Protein AF-A0A537JHS9-F1 (afdb_monomer)

Structure (mmCIF, N/CA/C/O backbone):
data_AF-A0A537JHS9-F1
#
_entry.id   AF-A0A537JHS9-F1
#
loop_
_atom_site.group_PDB
_atom_site.id
_atom_site.type_symbol
_atom_site.label_atom_id
_atom_site.label_alt_id
_atom_site.label_comp_id
_atom_site.label_asym_id
_atom_site.label_entity_id
_atom_site.label_seq_id
_atom_site.pdbx_PDB_ins_code
_atom_site.Cartn_x
_atom_site.Cartn_y
_atom_site.Cartn_z
_atom_site.occupancy
_atom_site.B_iso_or_equiv
_atom_site.auth_seq_id
_atom_site.auth_comp_id
_atom_site.auth_asym_id
_atom_site.auth_atom_id
_atom_site.pdbx_PDB_model_num
ATOM 1 N N . MET A 1 1 ? 21.241 -0.570 46.665 1.00 35.66 1 MET A N 1
ATOM 2 C CA . MET A 1 1 ? 20.103 0.138 46.032 1.00 35.66 1 MET A CA 1
ATOM 3 C C . MET A 1 1 ? 19.392 -0.790 45.052 1.00 35.66 1 MET A C 1
ATOM 5 O O . MET A 1 1 ? 19.261 -0.504 43.874 1.00 35.66 1 MET A O 1
ATOM 9 N N . SER A 1 2 ? 18.969 -1.931 45.594 1.00 33.75 2 SER A N 1
ATOM 10 C CA . SER A 1 2 ? 18.000 -2.871 45.036 1.00 33.75 2 SER A CA 1
ATOM 11 C C . SER A 1 2 ? 16.696 -2.638 45.811 1.00 33.75 2 SER A C 1
ATOM 13 O O . SER A 1 2 ? 16.778 -2.289 46.992 1.00 33.75 2 SER A O 1
ATOM 15 N N . ARG A 1 3 ? 15.550 -2.858 45.150 1.00 36.25 3 ARG A N 1
ATOM 16 C CA . ARG A 1 3 ? 14.152 -2.607 45.567 1.00 36.25 3 ARG A CA 1
ATOM 17 C C . ARG A 1 3 ? 13.665 -1.171 45.339 1.00 36.25 3 ARG A C 1
ATOM 19 O O . ARG A 1 3 ? 14.065 -0.284 46.076 1.00 36.25 3 ARG A O 1
ATOM 26 N N . ILE A 1 4 ? 12.814 -0.990 44.317 1.00 34.28 4 ILE A N 1
ATOM 27 C CA . ILE A 1 4 ? 11.551 -0.197 44.250 1.00 34.28 4 ILE A CA 1
ATOM 28 C C . ILE A 1 4 ? 10.979 -0.342 42.809 1.00 34.28 4 ILE A C 1
ATOM 30 O O . ILE A 1 4 ? 10.725 0.634 42.124 1.00 34.28 4 ILE A O 1
ATOM 34 N N . LEU A 1 5 ? 10.813 -1.565 42.285 1.00 33.31 5 LEU A N 1
ATOM 35 C CA . LEU A 1 5 ? 10.109 -1.796 41.001 1.00 33.31 5 LEU A CA 1
ATOM 36 C C . LEU A 1 5 ? 9.354 -3.139 40.975 1.00 33.31 5 LEU A C 1
ATOM 38 O O . LEU A 1 5 ? 9.293 -3.813 39.956 1.00 33.31 5 LEU A O 1
ATOM 42 N N . GLU A 1 6 ? 8.747 -3.530 42.094 1.00 33.03 6 GLU A N 1
ATOM 43 C CA . GLU A 1 6 ? 7.806 -4.656 42.130 1.00 33.03 6 GLU A CA 1
ATOM 44 C C . GLU A 1 6 ? 6.570 -4.219 42.919 1.00 33.03 6 GLU A C 1
ATOM 46 O O . GLU A 1 6 ? 6.628 -4.046 44.135 1.00 33.03 6 GLU A O 1
ATOM 51 N N . GLY A 1 7 ? 5.463 -3.961 42.217 1.00 28.42 7 GLY A N 1
ATOM 52 C CA . GLY A 1 7 ? 4.212 -3.553 42.851 1.00 28.42 7 GLY A CA 1
ATOM 53 C C . GLY A 1 7 ? 3.101 -3.184 41.870 1.00 28.42 7 GLY A C 1
ATOM 54 O O . GLY A 1 7 ? 2.974 -2.026 41.495 1.00 28.42 7 GLY A O 1
ATOM 55 N N . ALA A 1 8 ? 2.274 -4.181 41.544 1.00 34.94 8 ALA A N 1
ATOM 56 C CA . ALA A 1 8 ? 0.890 -4.074 41.068 1.00 34.94 8 ALA A CA 1
ATOM 57 C C . ALA A 1 8 ? 0.637 -3.505 39.655 1.00 34.94 8 ALA A C 1
ATOM 59 O O . ALA A 1 8 ? 0.028 -2.454 39.473 1.00 34.94 8 ALA A O 1
ATOM 60 N N . VAL A 1 9 ? 0.979 -4.309 38.649 1.00 31.52 9 VAL A N 1
ATOM 61 C CA . VAL A 1 9 ? 0.190 -4.411 37.411 1.00 31.52 9 VAL A CA 1
ATOM 62 C C . VAL A 1 9 ? -0.659 -5.682 37.556 1.00 31.52 9 VAL A C 1
ATOM 64 O O . VAL A 1 9 ? -0.076 -6.740 37.806 1.00 31.52 9 VAL A O 1
ATOM 67 N N . PRO A 1 10 ? -2.002 -5.632 37.462 1.00 33.66 10 PRO A N 1
ATOM 68 C CA . PRO A 1 10 ? -2.813 -6.841 37.385 1.00 33.66 10 PRO A CA 1
ATOM 69 C C . PRO A 1 10 ? -2.304 -7.724 36.241 1.00 33.66 10 PRO A C 1
ATOM 71 O O . PRO A 1 10 ? -2.226 -7.299 35.094 1.00 33.66 10 PRO A O 1
ATOM 74 N N . THR A 1 11 ? -1.953 -8.964 36.556 1.00 35.16 11 THR A N 1
ATOM 75 C CA . THR A 1 11 ? -1.317 -9.956 35.672 1.00 35.16 11 THR A CA 1
ATOM 76 C C . THR A 1 11 ? -2.185 -10.433 34.497 1.00 35.16 11 THR A C 1
ATOM 78 O O . THR A 1 11 ? -1.777 -11.328 33.765 1.00 35.16 11 THR A O 1
ATOM 81 N N . ALA A 1 12 ? -3.354 -9.830 34.267 1.00 33.94 12 ALA A N 1
ATOM 82 C CA . ALA A 1 12 ? -4.292 -10.222 33.214 1.00 33.94 12 ALA A CA 1
ATOM 83 C C . ALA A 1 12 ? -4.010 -9.587 31.834 1.00 33.94 12 ALA A C 1
ATOM 85 O O . ALA A 1 12 ? -4.671 -9.933 30.862 1.00 33.94 12 ALA A O 1
ATOM 86 N N . TRP A 1 13 ? -3.034 -8.678 31.723 1.00 31.09 13 TRP A N 1
ATOM 87 C CA . TRP A 1 13 ? -2.695 -7.974 30.473 1.00 31.09 13 TRP A CA 1
ATOM 88 C C . TRP A 1 13 ? -1.182 -7.878 30.228 1.00 31.09 13 TRP A C 1
ATOM 90 O O . TRP A 1 13 ? -0.702 -6.988 29.524 1.00 31.09 13 TRP A O 1
ATOM 100 N N . ALA A 1 14 ? -0.413 -8.825 30.775 1.00 28.34 14 ALA A N 1
ATOM 101 C CA . ALA A 1 14 ? 0.963 -9.042 30.349 1.00 28.34 14 ALA A CA 1
ATOM 102 C C . ALA A 1 14 ? 0.953 -9.533 28.891 1.00 28.34 14 ALA A C 1
ATOM 104 O O . ALA A 1 14 ? 0.803 -10.722 28.614 1.00 28.34 14 ALA A O 1
ATOM 105 N N . SER A 1 15 ? 1.066 -8.577 27.969 1.00 37.47 15 SER A N 1
ATOM 106 C CA . SER A 1 15 ? 1.268 -8.792 26.541 1.00 37.47 15 SER A CA 1
ATOM 107 C C . SER A 1 15 ? 2.476 -9.702 26.338 1.00 37.47 15 SER A C 1
ATOM 109 O O . SER A 1 15 ? 3.631 -9.281 26.385 1.00 37.47 15 SER A O 1
ATOM 111 N N . THR A 1 16 ? 2.203 -10.982 26.111 1.00 31.42 16 THR A N 1
ATOM 112 C CA . THR A 1 16 ? 3.132 -11.876 25.433 1.00 31.42 16 THR A CA 1
ATOM 113 C C . THR A 1 16 ? 3.033 -11.563 23.948 1.00 31.42 16 THR A C 1
ATOM 115 O O . THR A 1 16 ? 2.504 -12.342 23.163 1.00 31.42 16 THR A O 1
ATOM 118 N N . ALA A 1 17 ? 3.558 -10.404 23.545 1.00 35.12 17 ALA A N 1
ATOM 119 C CA . ALA A 1 17 ? 3.904 -10.162 22.154 1.00 35.12 17 ALA A CA 1
ATOM 120 C C . ALA A 1 17 ? 5.095 -11.068 21.800 1.00 35.12 17 ALA A C 1
ATOM 122 O O . ALA A 1 17 ? 6.247 -10.644 21.725 1.00 35.12 17 ALA A O 1
ATOM 123 N N . ARG A 1 18 ? 4.813 -12.364 21.636 1.00 30.78 18 ARG A N 1
ATOM 124 C CA . ARG A 1 18 ? 5.612 -13.234 20.782 1.00 30.78 18 ARG A CA 1
ATOM 125 C C . ARG A 1 18 ? 5.514 -12.639 19.381 1.00 30.78 18 ARG A C 1
ATOM 127 O O . ARG A 1 18 ? 4.411 -12.379 18.908 1.00 30.78 18 ARG A O 1
ATOM 134 N N . ALA A 1 19 ? 6.655 -12.437 18.726 1.00 30.89 19 ALA A N 1
ATOM 135 C CA . ALA A 1 19 ? 6.669 -12.293 17.276 1.00 30.89 19 ALA A CA 1
ATOM 136 C C . ALA A 1 19 ? 5.860 -13.464 16.680 1.00 30.89 19 ALA A C 1
ATOM 138 O O . ALA A 1 19 ? 6.070 -14.599 17.130 1.00 30.89 19 ALA A O 1
ATOM 139 N N . PRO A 1 20 ? 4.911 -13.221 15.758 1.00 32.03 20 PRO A N 1
ATOM 140 C CA . PRO A 1 20 ? 4.107 -14.297 15.201 1.00 32.03 20 PRO A CA 1
ATOM 141 C C . PRO A 1 20 ? 5.036 -15.306 14.522 1.00 32.03 20 PRO A C 1
ATOM 143 O O . PRO A 1 20 ? 5.780 -14.980 13.598 1.00 32.03 20 PRO A O 1
ATOM 146 N N . ALA A 1 21 ? 5.037 -16.530 15.043 1.00 32.25 21 ALA A N 1
ATOM 147 C CA . ALA A 1 21 ? 5.667 -17.672 14.406 1.00 32.25 21 ALA A CA 1
ATOM 148 C C . ALA A 1 21 ? 4.721 -18.191 13.313 1.00 32.25 21 ALA A C 1
ATOM 150 O O . ALA A 1 21 ? 3.546 -18.379 13.601 1.00 32.25 21 ALA A O 1
ATOM 151 N N . ALA A 1 22 ? 5.255 -18.426 12.109 1.00 39.44 22 ALA A N 1
ATOM 152 C CA . ALA A 1 22 ? 4.650 -19.169 10.995 1.00 39.44 22 ALA A CA 1
ATOM 153 C C . ALA A 1 22 ? 3.163 -18.860 10.693 1.00 39.44 22 ALA A C 1
ATOM 155 O O . ALA A 1 22 ? 2.261 -19.509 11.213 1.00 39.44 22 ALA A O 1
ATOM 156 N N . THR A 1 23 ? 2.969 -17.878 9.803 1.00 44.03 23 THR A N 1
ATOM 157 C CA . THR A 1 23 ? 1.830 -17.725 8.875 1.00 44.03 23 THR A CA 1
ATOM 158 C C . THR A 1 23 ? 0.443 -18.055 9.438 1.00 44.03 23 THR A C 1
ATOM 160 O O . THR A 1 23 ? -0.158 -19.082 9.123 1.00 44.03 23 THR A O 1
ATOM 163 N N . GLU A 1 24 ? -0.146 -17.106 10.173 1.00 54.72 24 GLU A N 1
ATOM 164 C CA . GLU A 1 24 ? -1.595 -16.925 10.041 1.00 54.72 24 GLU A CA 1
ATOM 165 C C . GLU A 1 24 ? -1.880 -16.688 8.554 1.00 54.72 24 GLU A C 1
ATOM 167 O O . GLU A 1 24 ? -1.256 -15.830 7.920 1.00 54.72 24 GLU A O 1
ATOM 172 N N . ALA A 1 25 ? -2.747 -17.517 7.970 1.00 61.94 25 ALA A N 1
ATOM 173 C CA . ALA A 1 25 ? -3.111 -17.390 6.571 1.00 61.94 25 ALA A CA 1
ATOM 174 C C . ALA A 1 25 ? -3.639 -15.972 6.332 1.00 61.94 25 ALA A C 1
ATOM 176 O O . ALA A 1 25 ? -4.532 -15.507 7.037 1.00 61.94 25 ALA A O 1
ATOM 177 N N . ILE A 1 26 ? -3.074 -15.280 5.345 1.00 72.25 26 ILE A N 1
ATOM 178 C CA . ILE A 1 26 ? -3.550 -13.958 4.949 1.00 72.25 26 ILE A CA 1
ATOM 179 C C . ILE A 1 26 ? -4.981 -14.129 4.431 1.00 72.25 26 ILE A C 1
ATOM 181 O O . ILE A 1 26 ? -5.202 -14.627 3.325 1.00 72.25 26 ILE A O 1
ATOM 185 N N . GLU A 1 27 ? -5.964 -13.721 5.228 1.00 72.81 27 GLU A N 1
ATOM 186 C CA . GLU A 1 27 ? -7.360 -13.767 4.815 1.00 72.81 27 GLU A CA 1
ATOM 187 C C . GLU A 1 27 ? -7.658 -12.602 3.868 1.00 72.81 27 GLU A C 1
ATOM 189 O O . GLU A 1 27 ? -7.772 -11.442 4.265 1.00 72.81 27 GLU A O 1
ATOM 194 N N . ILE A 1 28 ? -7.788 -12.916 2.577 1.00 76.44 28 ILE A N 1
ATOM 195 C CA . ILE A 1 28 ? -8.377 -11.991 1.610 1.00 76.44 28 ILE A CA 1
ATOM 196 C C . ILE A 1 28 ? -9.893 -12.083 1.764 1.00 76.44 28 ILE A C 1
ATOM 198 O O . ILE A 1 28 ? -10.458 -13.169 1.585 1.00 76.44 28 ILE A O 1
ATOM 202 N N . PRO A 1 29 ? -10.587 -10.973 2.049 1.00 70.25 29 PRO A N 1
ATOM 203 C CA . PRO A 1 29 ? -12.026 -11.046 2.206 1.00 70.25 29 PRO A CA 1
ATOM 204 C C . PRO A 1 29 ? -12.689 -11.477 0.886 1.00 70.25 29 PRO A C 1
ATOM 206 O O . PRO A 1 29 ? -12.364 -10.965 -0.188 1.00 70.25 29 PRO A O 1
ATOM 209 N N . ARG A 1 30 ? -13.602 -12.460 0.968 1.00 66.88 30 ARG A N 1
ATOM 210 C CA . ARG A 1 30 ? -14.083 -13.309 -0.155 1.00 66.88 30 ARG A CA 1
ATOM 211 C C . ARG A 1 30 ? -14.642 -12.562 -1.366 1.00 66.88 30 ARG A C 1
ATOM 213 O O . ARG A 1 30 ? -14.757 -13.125 -2.447 1.00 66.88 30 ARG A O 1
ATOM 220 N N . SER A 1 31 ? -15.038 -11.320 -1.171 1.00 65.88 31 SER A N 1
ATOM 221 C CA . SER A 1 31 ? -15.665 -10.446 -2.156 1.00 65.88 31 SER A CA 1
ATOM 222 C C . SER A 1 31 ? -14.659 -9.562 -2.901 1.00 65.88 31 SER A C 1
ATOM 224 O O . SER A 1 31 ? -15.062 -8.723 -3.706 1.00 65.88 31 SER A O 1
ATOM 226 N N . VAL A 1 32 ? -13.353 -9.675 -2.621 1.00 77.56 32 VAL A N 1
ATOM 227 C CA . VAL A 1 32 ? -12.313 -9.067 -3.464 1.00 77.56 32 VAL A CA 1
ATOM 228 C C . VAL A 1 32 ? -12.293 -9.817 -4.791 1.00 77.56 32 VAL A C 1
ATOM 230 O O . VAL A 1 32 ? -11.943 -10.992 -4.833 1.00 77.56 32 VAL A O 1
ATOM 233 N N . GLN A 1 33 ? -12.704 -9.132 -5.858 1.00 79.69 33 GLN A N 1
ATOM 234 C CA . GLN A 1 33 ? -12.632 -9.669 -7.212 1.00 79.69 33 GLN A CA 1
ATOM 235 C C . GLN A 1 33 ? -11.252 -9.398 -7.795 1.00 79.69 33 GLN A C 1
ATOM 237 O O . GLN A 1 33 ? -10.564 -10.360 -8.096 1.00 79.69 33 GLN A O 1
ATOM 242 N N . ASP A 1 34 ? -10.819 -8.133 -7.850 1.00 90.31 34 ASP A N 1
ATOM 243 C CA . ASP A 1 34 ? -9.485 -7.746 -8.323 1.00 90.31 34 ASP A CA 1
ATOM 244 C C . ASP A 1 34 ? -8.498 -7.544 -7.161 1.00 90.31 34 ASP A C 1
ATOM 246 O O . ASP A 1 34 ? -8.626 -6.579 -6.402 1.00 90.31 34 ASP A O 1
ATOM 250 N N . LEU A 1 35 ? -7.494 -8.414 -7.051 1.00 94.75 35 LEU A N 1
ATOM 251 C CA . LEU A 1 35 ? -6.387 -8.349 -6.100 1.00 94.75 35 LEU A CA 1
ATOM 252 C C . LEU A 1 35 ? -5.056 -8.094 -6.814 1.00 94.75 35 LEU A C 1
ATOM 254 O O . LEU A 1 35 ? -4.631 -8.847 -7.687 1.00 94.75 35 LEU A O 1
ATOM 258 N N . VAL A 1 36 ? -4.335 -7.083 -6.345 1.00 97.88 36 VAL A N 1
ATOM 259 C CA . VAL A 1 36 ? -2.935 -6.844 -6.698 1.00 97.88 36 VAL A CA 1
ATOM 260 C C . VAL A 1 36 ? -2.071 -6.935 -5.455 1.00 97.88 36 VAL A C 1
ATOM 262 O O . VAL A 1 36 ? -2.377 -6.328 -4.427 1.00 97.88 36 VAL A O 1
ATOM 265 N N . VAL A 1 37 ? -0.967 -7.666 -5.545 1.00 98.00 37 VAL A N 1
ATOM 266 C CA . VAL A 1 37 ? -0.002 -7.763 -4.446 1.00 98.00 37 VAL A CA 1
ATOM 267 C C . VAL A 1 37 ? 1.195 -6.867 -4.732 1.00 98.00 37 VAL A C 1
ATOM 269 O O . VAL A 1 37 ? 1.760 -6.902 -5.819 1.00 98.00 37 VAL A O 1
ATOM 272 N N . VAL A 1 38 ? 1.592 -6.067 -3.750 1.00 98.38 38 VAL A N 1
ATOM 273 C CA . VAL A 1 38 ? 2.820 -5.274 -3.765 1.00 98.38 38 VAL A CA 1
ATOM 274 C C . VAL A 1 38 ? 3.844 -5.987 -2.885 1.00 98.38 38 VAL A C 1
ATOM 276 O O . VAL A 1 38 ? 3.658 -6.056 -1.672 1.00 98.38 38 VAL A O 1
ATOM 279 N N . LEU A 1 39 ? 4.907 -6.525 -3.483 1.00 98.00 39 LEU A N 1
ATOM 280 C CA . LEU A 1 39 ? 6.039 -7.076 -2.739 1.00 98.00 39 LEU A CA 1
ATOM 281 C C . LEU A 1 39 ? 6.980 -5.937 -2.342 1.00 98.00 39 LEU A C 1
ATOM 283 O O . LEU A 1 39 ? 7.493 -5.228 -3.211 1.00 98.00 39 LEU A O 1
ATOM 287 N N . ASP A 1 40 ? 7.175 -5.757 -1.038 1.00 96.81 40 ASP A N 1
ATOM 288 C CA . ASP A 1 40 ? 7.978 -4.681 -0.464 1.00 96.81 40 ASP A CA 1
ATOM 289 C C . ASP A 1 40 ? 9.432 -5.116 -0.248 1.00 96.81 40 ASP A C 1
ATOM 291 O O . ASP A 1 40 ? 9.728 -5.926 0.628 1.00 96.81 40 ASP A O 1
ATOM 295 N N . PHE A 1 41 ? 10.340 -4.530 -1.025 1.00 94.94 41 PHE A N 1
ATOM 296 C CA . PHE A 1 41 ? 11.796 -4.701 -0.947 1.00 94.94 41 PHE A CA 1
ATOM 297 C C . PHE A 1 41 ? 12.470 -3.640 -0.051 1.00 94.94 41 PHE A C 1
ATOM 299 O O . PHE A 1 41 ? 13.674 -3.392 -0.156 1.00 94.94 41 PHE A O 1
ATOM 306 N N . GLY A 1 42 ? 11.702 -2.984 0.825 1.00 87.12 42 GLY A N 1
ATOM 307 C CA . GLY A 1 42 ? 12.178 -1.933 1.728 1.00 87.12 42 GLY A CA 1
ATOM 308 C C . GLY A 1 42 ? 12.143 -0.538 1.103 1.00 87.12 42 GLY A C 1
ATOM 309 O O . GLY A 1 42 ? 12.934 0.333 1.476 1.00 87.12 42 GLY A O 1
ATOM 310 N N . ALA A 1 43 ? 11.262 -0.311 0.125 1.00 77.56 43 ALA A N 1
ATOM 311 C CA . ALA A 1 43 ? 11.103 1.003 -0.487 1.00 77.56 43 ALA A CA 1
ATOM 312 C C . ALA A 1 43 ? 10.428 1.985 0.475 1.00 77.56 43 ALA A C 1
ATOM 314 O O . ALA A 1 43 ? 9.453 1.665 1.150 1.00 77.56 43 ALA A O 1
ATOM 315 N N . GLN A 1 44 ? 10.841 3.253 0.414 1.00 77.75 44 GLN A N 1
ATOM 316 C CA . GLN A 1 44 ? 10.135 4.343 1.100 1.00 77.75 44 GLN A CA 1
ATOM 317 C C . GLN A 1 44 ? 8.683 4.518 0.612 1.00 77.75 44 GLN A C 1
ATOM 319 O O . GLN A 1 44 ? 7.874 5.138 1.300 1.00 77.75 44 GLN A O 1
ATOM 324 N N . TYR A 1 45 ? 8.348 4.002 -0.578 1.00 84.50 45 TYR A N 1
ATOM 325 C CA . TYR A 1 45 ? 7.098 4.292 -1.287 1.00 84.50 45 TYR A CA 1
ATOM 326 C C . TYR A 1 45 ? 6.175 3.080 -1.495 1.00 84.50 45 TYR A C 1
ATOM 328 O O . TYR A 1 45 ? 5.150 3.220 -2.160 1.00 84.50 45 TYR A O 1
ATOM 336 N N . SER A 1 46 ? 6.452 1.914 -0.900 1.00 89.19 46 SER A N 1
ATOM 337 C CA . SER A 1 46 ? 5.621 0.705 -1.074 1.00 89.19 46 SER A CA 1
ATOM 338 C C . SER A 1 46 ? 4.155 0.924 -0.667 1.00 89.19 46 SER A C 1
ATOM 340 O O . SER A 1 46 ? 3.231 0.521 -1.377 1.00 89.19 46 SER A O 1
ATOM 342 N N . GLN A 1 47 ? 3.919 1.686 0.407 1.00 93.25 47 GLN A N 1
ATOM 343 C CA . GLN A 1 47 ? 2.570 2.102 0.817 1.00 93.25 47 GLN A CA 1
ATOM 344 C C . GLN A 1 47 ? 1.887 3.026 -0.198 1.00 93.25 47 GLN A C 1
ATOM 346 O O . GLN A 1 47 ? 0.670 2.964 -0.383 1.00 93.25 47 GLN A O 1
ATOM 351 N N . LEU A 1 48 ? 2.659 3.871 -0.883 1.00 95.75 48 LEU A N 1
ATOM 352 C CA . LEU A 1 48 ? 2.128 4.776 -1.893 1.00 95.75 48 LEU A CA 1
ATOM 353 C C . LEU A 1 48 ? 1.708 4.012 -3.152 1.00 95.75 48 LEU A C 1
ATOM 355 O O . LEU A 1 48 ? 0.644 4.308 -3.688 1.00 95.75 48 LEU A O 1
ATOM 359 N N . ILE A 1 49 ? 2.468 2.991 -3.566 1.00 97.19 49 ILE A N 1
ATOM 360 C CA . ILE A 1 49 ? 2.071 2.075 -4.650 1.00 97.19 49 ILE A CA 1
ATOM 361 C C . ILE A 1 49 ? 0.711 1.456 -4.321 1.00 97.19 49 ILE A C 1
ATOM 363 O O . ILE A 1 49 ? -0.239 1.600 -5.092 1.00 97.19 49 ILE A O 1
ATOM 367 N N . ALA A 1 50 ? 0.585 0.829 -3.146 1.00 95.81 50 ALA A N 1
ATOM 368 C CA . ALA A 1 50 ? -0.663 0.195 -2.732 1.00 95.81 50 ALA A CA 1
ATOM 369 C C . ALA A 1 50 ? -1.830 1.192 -2.707 1.00 95.81 50 ALA A C 1
ATOM 371 O O . ALA A 1 50 ? -2.921 0.865 -3.180 1.00 95.81 50 ALA A O 1
ATOM 372 N N . ARG A 1 51 ? -1.595 2.420 -2.230 1.00 95.50 51 ARG A N 1
ATOM 373 C CA . ARG A 1 51 ? -2.584 3.502 -2.243 1.00 95.50 51 ARG A CA 1
ATOM 374 C C . ARG A 1 51 ? -3.010 3.888 -3.662 1.00 95.50 51 ARG A C 1
ATOM 376 O O . ARG A 1 51 ? -4.209 4.003 -3.894 1.00 95.50 51 ARG A O 1
ATOM 383 N N . ARG A 1 52 ? -2.081 4.052 -4.612 1.00 96.94 52 ARG A N 1
ATOM 384 C CA . ARG A 1 52 ? -2.425 4.364 -6.014 1.00 96.94 52 ARG A CA 1
ATOM 385 C C . ARG A 1 52 ? -3.272 3.268 -6.650 1.00 96.94 52 ARG A C 1
ATOM 387 O O . ARG A 1 52 ? -4.229 3.577 -7.350 1.00 96.94 52 ARG A O 1
ATOM 394 N N . VAL A 1 53 ? -2.986 2.003 -6.347 1.00 96.8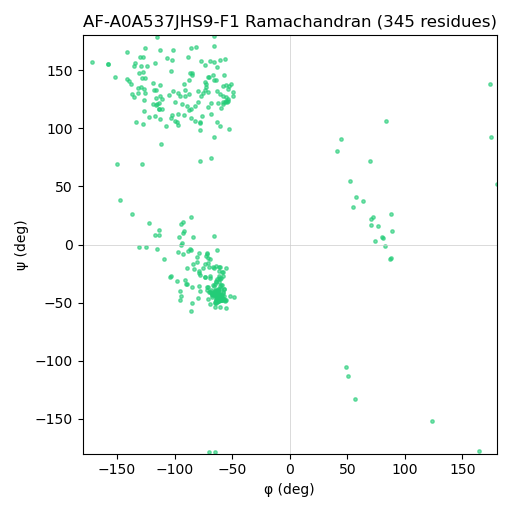1 53 VAL A N 1
ATOM 395 C CA . VAL A 1 53 ? -3.820 0.877 -6.797 1.00 96.81 53 VAL A CA 1
ATOM 396 C C . VAL A 1 53 ? -5.248 0.980 -6.230 1.00 96.81 53 VAL A C 1
ATOM 398 O O . VAL A 1 53 ? -6.209 0.832 -6.984 1.00 96.81 53 VAL A O 1
ATOM 401 N N . ARG A 1 54 ? -5.413 1.330 -4.940 1.00 93.69 54 ARG A N 1
ATOM 402 C CA . ARG A 1 54 ? -6.745 1.558 -4.333 1.00 93.69 54 ARG A CA 1
ATOM 403 C C . ARG A 1 54 ? -7.484 2.751 -4.939 1.00 93.69 54 ARG A C 1
ATOM 405 O O . ARG A 1 54 ? -8.694 2.675 -5.133 1.00 93.69 54 ARG A O 1
ATOM 412 N N . GLU A 1 55 ? -6.782 3.847 -5.225 1.00 94.12 55 GLU A N 1
ATOM 413 C CA . GLU A 1 55 ? -7.349 5.036 -5.883 1.00 94.12 55 GLU A CA 1
ATOM 414 C C . GLU A 1 55 ? -7.842 4.711 -7.302 1.00 94.12 55 GLU A C 1
ATOM 416 O O . GLU A 1 55 ? -8.849 5.255 -7.752 1.00 94.12 55 GLU A O 1
ATOM 421 N N . LEU A 1 56 ? -7.200 3.740 -7.956 1.00 95.31 56 LEU A N 1
ATOM 422 C CA . LEU A 1 56 ? -7.627 3.129 -9.214 1.00 95.31 56 LEU A CA 1
ATOM 423 C C . LEU A 1 56 ? -8.626 1.976 -9.002 1.00 95.31 56 LEU A C 1
ATOM 425 O O . LEU A 1 56 ? -8.758 1.103 -9.852 1.00 95.31 56 LEU A O 1
ATOM 429 N N . ARG A 1 57 ? -9.359 1.945 -7.882 1.00 93.56 57 ARG A N 1
ATOM 430 C CA . ARG A 1 57 ? -10.467 1.000 -7.648 1.00 93.56 57 ARG A CA 1
ATOM 431 C C . ARG A 1 57 ? -10.090 -0.480 -7.815 1.00 93.56 57 ARG A C 1
ATOM 433 O O . ARG A 1 57 ? -10.931 -1.301 -8.176 1.00 93.56 57 ARG A O 1
ATOM 440 N N . VAL A 1 58 ? -8.852 -0.843 -7.495 1.00 94.25 58 VAL A N 1
ATOM 441 C CA . VAL A 1 58 ? -8.392 -2.237 -7.411 1.00 94.25 58 VAL A CA 1
ATOM 442 C C . VAL A 1 58 ? -7.939 -2.512 -5.981 1.00 94.25 58 VAL A C 1
ATOM 444 O O . VAL A 1 58 ? -7.327 -1.650 -5.348 1.00 94.25 58 VAL A O 1
ATOM 447 N N . TYR A 1 59 ? -8.256 -3.686 -5.429 1.00 93.44 59 TYR A N 1
ATOM 448 C CA . TYR A 1 59 ? -7.793 -4.029 -4.088 1.00 93.44 59 TYR A CA 1
ATOM 449 C C . TYR A 1 59 ? -6.294 -4.328 -4.123 1.00 93.44 59 TYR A C 1
ATOM 451 O O . TYR A 1 59 ? -5.795 -5.001 -5.021 1.00 93.44 59 TYR A O 1
ATOM 459 N N . SER A 1 60 ? -5.572 -3.833 -3.126 1.00 94.69 60 SER A N 1
ATOM 460 C CA . SER A 1 60 ? -4.128 -4.013 -3.003 1.00 94.69 60 SER A CA 1
ATOM 461 C C . SER A 1 60 ? -3.739 -4.544 -1.634 1.00 94.69 60 SER A C 1
ATOM 463 O O . SER A 1 60 ? -4.324 -4.151 -0.621 1.00 94.69 60 SER A O 1
ATOM 465 N N . LEU A 1 61 ? -2.733 -5.409 -1.603 1.00 95.06 61 LEU A N 1
ATOM 466 C CA . LEU A 1 61 ? -2.135 -5.948 -0.388 1.00 95.06 61 LEU A CA 1
ATOM 467 C C . LEU A 1 61 ? -0.619 -5.772 -0.457 1.00 95.06 61 LEU A C 1
ATOM 469 O O . LEU A 1 61 ? -0.030 -6.041 -1.498 1.00 95.06 61 LEU A O 1
ATOM 473 N N . ILE A 1 62 ? 0.006 -5.333 0.633 1.00 96.44 62 ILE A N 1
ATOM 474 C CA . ILE A 1 62 ? 1.468 -5.270 0.736 1.00 96.44 62 ILE A CA 1
ATOM 475 C C . ILE A 1 62 ? 1.944 -6.517 1.461 1.00 96.44 62 ILE A C 1
ATOM 477 O O . ILE A 1 62 ? 1.420 -6.820 2.532 1.00 96.44 62 ILE A O 1
ATOM 481 N N . LEU A 1 63 ? 2.937 -7.198 0.897 1.00 96.44 63 LEU A N 1
ATOM 482 C CA . LEU A 1 63 ? 3.590 -8.350 1.505 1.00 96.44 63 LEU A CA 1
ATOM 483 C C . LEU A 1 63 ? 5.115 -8.189 1.496 1.00 96.44 63 LEU A C 1
ATOM 485 O O . LEU A 1 63 ? 5.644 -7.494 0.625 1.00 96.44 63 LEU A O 1
ATOM 489 N N . PRO A 1 64 ? 5.836 -8.823 2.436 1.00 96.12 64 PRO A N 1
ATOM 490 C CA . PRO A 1 64 ? 7.296 -8.874 2.408 1.00 96.12 64 PRO A CA 1
ATOM 491 C C . PRO A 1 64 ? 7.830 -9.489 1.108 1.00 96.12 64 PRO A C 1
ATOM 493 O O . PRO A 1 64 ? 7.218 -10.406 0.553 1.00 96.12 64 PRO A O 1
ATOM 496 N N . PHE A 1 65 ? 8.983 -9.017 0.629 1.00 95.56 65 PHE A N 1
ATOM 497 C CA . PHE A 1 65 ? 9.612 -9.524 -0.598 1.00 95.56 65 PHE A CA 1
ATOM 498 C C . PHE A 1 65 ? 9.918 -11.031 -0.585 1.00 95.56 65 PHE A C 1
ATOM 500 O O . PHE A 1 65 ? 9.968 -11.649 -1.646 1.00 95.56 65 PHE A O 1
ATOM 507 N N . ASP A 1 66 ? 10.133 -11.609 0.597 1.00 95.19 66 ASP A N 1
ATOM 508 C CA . ASP A 1 66 ? 10.476 -13.014 0.833 1.00 95.19 66 ASP A CA 1
ATOM 509 C C . ASP A 1 66 ? 9.246 -13.903 1.074 1.00 95.19 66 ASP A C 1
ATOM 511 O O . ASP A 1 66 ? 9.385 -15.066 1.456 1.00 95.19 66 ASP A O 1
ATOM 515 N N . THR A 1 67 ? 8.039 -13.382 0.820 1.00 96.12 67 THR A N 1
ATOM 516 C CA . THR A 1 67 ? 6.805 -14.176 0.857 1.00 96.12 67 THR A CA 1
ATOM 517 C C . THR A 1 67 ? 6.951 -15.411 -0.042 1.00 96.12 67 THR A C 1
ATOM 519 O O . THR A 1 67 ? 7.236 -15.253 -1.236 1.00 96.12 67 THR A O 1
ATOM 522 N N . PRO A 1 68 ? 6.729 -16.635 0.479 1.00 96.69 68 PRO A N 1
ATOM 523 C CA . PRO A 1 68 ? 6.836 -17.852 -0.314 1.00 96.69 68 PRO A CA 1
ATOM 524 C C . PRO A 1 68 ? 5.937 -17.807 -1.551 1.00 96.69 68 PRO A C 1
ATOM 526 O O . PRO A 1 68 ? 4.768 -17.422 -1.472 1.00 96.69 68 PRO A O 1
ATOM 529 N N . LEU A 1 69 ? 6.453 -18.261 -2.697 1.00 96.12 69 LEU A N 1
ATOM 530 C CA . LEU A 1 69 ? 5.706 -18.233 -3.958 1.00 96.12 69 LEU A CA 1
ATOM 531 C C . LEU A 1 69 ? 4.371 -18.985 -3.860 1.00 96.12 69 LEU A C 1
ATOM 533 O O . LEU A 1 69 ? 3.370 -18.535 -4.409 1.00 96.12 69 LEU A O 1
ATOM 537 N N . ALA A 1 70 ? 4.341 -20.108 -3.139 1.00 96.06 70 ALA A N 1
ATOM 538 C CA . ALA A 1 70 ? 3.120 -20.882 -2.929 1.00 96.06 70 ALA A CA 1
ATOM 539 C C . ALA A 1 70 ? 2.030 -20.064 -2.216 1.00 96.06 70 ALA A C 1
ATOM 541 O O . ALA A 1 70 ? 0.886 -20.052 -2.670 1.00 96.06 70 ALA A O 1
ATOM 542 N N . ASP A 1 71 ? 2.397 -19.333 -1.160 1.00 95.00 71 ASP A N 1
ATOM 543 C CA . ASP A 1 71 ? 1.472 -18.490 -0.399 1.00 95.00 71 ASP A CA 1
ATOM 544 C C . ASP A 1 71 ? 0.992 -17.315 -1.254 1.00 95.00 71 ASP A C 1
ATOM 546 O O . ASP A 1 71 ? -0.201 -17.026 -1.311 1.00 95.00 71 ASP A O 1
ATOM 550 N N . LEU A 1 72 ? 1.906 -16.688 -1.999 1.00 95.31 72 LEU A N 1
ATOM 551 C CA . LEU A 1 72 ? 1.594 -15.593 -2.914 1.00 95.31 72 LEU A CA 1
ATOM 552 C C . LEU A 1 72 ? 0.594 -16.013 -4.003 1.00 95.31 72 LEU A C 1
ATOM 554 O O . LEU A 1 72 ? -0.370 -15.297 -4.272 1.00 95.31 72 LEU A O 1
ATOM 558 N N . LEU A 1 73 ? 0.795 -17.183 -4.618 1.00 95.19 73 LEU A N 1
ATOM 559 C CA . LEU A 1 73 ? -0.097 -17.706 -5.655 1.00 95.19 73 LEU A CA 1
ATOM 560 C C . LEU A 1 73 ? -1.426 -18.220 -5.089 1.00 95.19 73 LEU A C 1
ATOM 562 O O . LEU A 1 73 ? -2.444 -18.139 -5.780 1.00 95.19 73 LEU A O 1
ATOM 566 N N . ALA A 1 74 ? -1.458 -18.686 -3.836 1.00 94.69 74 ALA A N 1
ATOM 567 C CA . ALA A 1 74 ? -2.694 -19.087 -3.163 1.00 94.69 74 ALA A CA 1
ATOM 568 C C . ALA A 1 74 ? -3.691 -17.922 -3.021 1.00 94.69 74 ALA A C 1
ATOM 570 O O . ALA A 1 74 ? -4.904 -18.144 -3.043 1.00 94.69 74 ALA A O 1
ATOM 571 N N . LEU A 1 75 ? -3.200 -16.678 -2.969 1.00 93.94 75 LEU A N 1
ATOM 572 C CA . LEU A 1 75 ? -4.035 -15.471 -2.971 1.00 93.94 75 LEU A CA 1
ATOM 573 C C . LEU A 1 75 ? -4.710 -15.205 -4.327 1.00 93.94 75 LEU A C 1
ATOM 575 O O . LEU A 1 75 ? -5.664 -14.434 -4.387 1.00 93.94 75 LEU A O 1
ATOM 579 N N . ARG A 1 76 ? -4.246 -15.856 -5.404 1.00 94.94 76 ARG A N 1
ATOM 580 C CA . ARG A 1 76 ? -4.704 -15.675 -6.795 1.00 94.94 76 ARG A CA 1
ATOM 581 C C . ARG A 1 76 ? -4.682 -14.205 -7.258 1.00 94.94 76 ARG A C 1
ATOM 583 O O . ARG A 1 76 ? -5.715 -13.703 -7.700 1.00 94.94 76 ARG A O 1
ATOM 590 N N . PRO A 1 77 ? -3.537 -13.505 -7.164 1.00 96.69 77 PRO A N 1
ATOM 591 C CA . PRO A 1 77 ? -3.441 -12.119 -7.609 1.00 96.69 77 PRO A CA 1
ATOM 592 C C . PRO A 1 77 ? -3.619 -11.992 -9.129 1.00 96.69 77 PRO A C 1
ATOM 594 O O . PRO A 1 77 ? -3.085 -12.789 -9.901 1.00 96.69 77 PRO A O 1
ATOM 597 N N . GLN A 1 78 ? -4.307 -10.938 -9.562 1.00 97.50 78 GLN A N 1
ATOM 598 C CA . GLN A 1 78 ? -4.405 -10.519 -10.963 1.00 97.50 78 GLN A CA 1
ATOM 599 C C . GLN A 1 78 ? -3.112 -9.870 -11.454 1.00 97.50 78 GLN A C 1
ATOM 601 O O . GLN A 1 78 ? -2.810 -9.910 -12.645 1.00 97.50 78 GLN A O 1
ATOM 606 N N . GLY A 1 79 ? -2.356 -9.265 -10.539 1.00 98.25 79 GLY A N 1
ATOM 607 C CA . GLY A 1 79 ? -1.087 -8.624 -10.836 1.00 98.25 79 GLY A CA 1
ATOM 608 C C . GLY A 1 79 ? -0.206 -8.506 -9.602 1.00 98.25 79 GLY A C 1
ATOM 609 O O . GLY A 1 79 ? -0.687 -8.485 -8.466 1.00 98.25 79 GLY A O 1
ATOM 610 N N . ILE A 1 80 ? 1.099 -8.430 -9.833 1.00 98.69 80 ILE A N 1
ATOM 611 C CA . ILE A 1 80 ? 2.112 -8.304 -8.787 1.00 98.69 80 ILE A CA 1
ATOM 612 C C . ILE A 1 80 ? 2.982 -7.090 -9.100 1.00 98.69 80 ILE A C 1
ATOM 614 O O . ILE A 1 80 ? 3.400 -6.893 -10.238 1.00 98.69 80 ILE A O 1
ATOM 618 N N . ILE A 1 81 ? 3.249 -6.255 -8.101 1.00 98.75 81 ILE A N 1
ATOM 619 C CA . ILE A 1 81 ? 4.142 -5.103 -8.223 1.00 98.75 81 ILE A CA 1
ATOM 620 C C . ILE A 1 81 ? 5.332 -5.319 -7.293 1.00 98.75 81 ILE A C 1
ATOM 622 O O . ILE A 1 81 ? 5.162 -5.434 -6.083 1.00 98.75 81 ILE A O 1
ATOM 626 N N . LEU A 1 82 ? 6.539 -5.365 -7.849 1.00 98.44 82 LEU A N 1
ATOM 627 C CA . LEU A 1 82 ? 7.785 -5.399 -7.090 1.00 98.44 82 LEU A CA 1
ATOM 628 C C . LEU A 1 82 ? 8.204 -3.959 -6.811 1.00 98.44 82 LEU A C 1
ATOM 630 O O . LEU A 1 82 ? 8.463 -3.199 -7.750 1.00 98.44 82 LEU A O 1
ATOM 634 N N . SER A 1 83 ? 8.238 -3.566 -5.540 1.00 97.50 83 SER A N 1
ATOM 635 C CA . SER A 1 83 ? 8.594 -2.201 -5.163 1.00 97.50 83 SER A CA 1
ATOM 636 C C . SER A 1 83 ? 10.053 -1.867 -5.490 1.00 97.50 83 SER A C 1
ATOM 638 O O . SER A 1 83 ? 10.882 -2.732 -5.785 1.00 97.50 83 SER A O 1
ATOM 640 N N . GLY A 1 84 ? 10.393 -0.585 -5.348 1.00 93.81 84 GLY A N 1
ATOM 641 C CA . GLY A 1 84 ? 11.788 -0.177 -5.222 1.00 93.81 84 GLY A CA 1
ATOM 642 C C . GLY A 1 84 ? 12.430 -0.702 -3.932 1.00 93.81 84 GLY A C 1
ATOM 643 O O . GLY A 1 84 ? 11.788 -1.353 -3.110 1.00 93.81 84 GLY A O 1
ATOM 644 N N . GLY A 1 85 ? 13.693 -0.354 -3.732 1.00 89.75 85 GLY A N 1
ATOM 645 C CA . GLY A 1 85 ? 14.468 -0.718 -2.555 1.00 89.75 85 GLY A CA 1
ATOM 646 C C . GLY A 1 85 ? 15.809 0.020 -2.572 1.00 89.75 85 GLY A C 1
ATOM 647 O O . GLY A 1 85 ? 16.235 0.471 -3.638 1.00 89.75 85 GLY A O 1
ATOM 648 N N . PRO A 1 86 ? 16.458 0.209 -1.413 1.00 87.00 86 PRO A N 1
ATOM 649 C CA . PRO A 1 86 ? 17.714 0.953 -1.324 1.00 87.00 86 PRO A CA 1
ATOM 650 C C . PRO A 1 86 ? 18.952 0.128 -1.716 1.00 87.00 86 PRO A C 1
ATOM 652 O O . PRO A 1 86 ? 20.017 0.711 -1.907 1.00 87.00 86 PRO A O 1
ATOM 655 N N . ALA A 1 87 ? 18.833 -1.201 -1.787 1.00 87.88 87 ALA A N 1
ATOM 656 C CA . ALA A 1 87 ? 19.938 -2.116 -2.068 1.00 87.88 87 ALA A CA 1
ATOM 657 C C . ALA A 1 87 ? 20.316 -2.149 -3.559 1.00 87.88 87 ALA A C 1
ATOM 659 O O . ALA A 1 87 ? 19.487 -1.863 -4.422 1.00 87.88 87 ALA A O 1
ATOM 660 N N . SER A 1 88 ? 21.542 -2.572 -3.871 1.00 89.81 88 SER A N 1
ATOM 661 C CA . SER A 1 88 ? 21.891 -3.094 -5.196 1.00 89.81 88 SER A CA 1
ATOM 662 C C . SER A 1 88 ? 21.551 -4.584 -5.275 1.00 89.81 88 SER A C 1
ATOM 664 O O . SER A 1 88 ? 21.658 -5.314 -4.291 1.00 89.81 88 SER A O 1
ATOM 666 N N . VAL A 1 89 ? 21.166 -5.080 -6.455 1.00 91.81 89 VAL A N 1
ATOM 667 C CA . VAL A 1 89 ? 20.852 -6.513 -6.655 1.00 91.81 89 VAL A CA 1
ATOM 668 C C . VAL A 1 89 ? 22.061 -7.436 -6.448 1.00 91.81 89 VAL A C 1
ATOM 670 O O . VAL A 1 89 ? 21.888 -8.639 -6.233 1.00 91.81 89 VAL A O 1
ATOM 673 N N . TYR A 1 90 ? 23.274 -6.877 -6.501 1.00 89.69 90 TYR A N 1
ATOM 674 C CA . TYR A 1 90 ? 24.535 -7.589 -6.287 1.00 89.69 90 TYR A CA 1
ATOM 675 C C . TYR A 1 90 ? 25.031 -7.540 -4.838 1.00 89.69 90 TYR A C 1
ATOM 677 O O . TYR A 1 90 ? 26.004 -8.226 -4.518 1.00 89.69 90 TYR A O 1
ATOM 685 N N . ASP A 1 91 ? 24.395 -6.750 -3.966 1.00 90.88 91 ASP A N 1
ATOM 686 C CA . ASP A 1 91 ? 24.828 -6.644 -2.575 1.00 90.88 91 ASP A CA 1
ATOM 687 C C . ASP A 1 91 ? 24.663 -7.994 -1.848 1.00 90.88 91 ASP A C 1
ATOM 689 O O . ASP A 1 91 ? 23.666 -8.703 -2.044 1.00 90.88 91 ASP A O 1
ATOM 693 N N . PRO A 1 92 ? 25.607 -8.379 -0.970 1.00 90.56 92 PRO A N 1
ATOM 694 C CA . PRO A 1 92 ? 25.434 -9.547 -0.116 1.00 90.56 92 PRO A CA 1
ATOM 695 C C . PRO A 1 92 ? 24.174 -9.408 0.747 1.00 90.56 92 PRO A C 1
ATOM 697 O O . PRO A 1 92 ? 24.040 -8.457 1.514 1.00 90.56 92 PRO A O 1
ATOM 700 N N . GLY A 1 93 ? 23.251 -10.366 0.632 1.00 90.69 93 GLY A N 1
ATOM 701 C CA . GLY A 1 93 ? 21.979 -10.329 1.361 1.00 90.69 93 GLY A CA 1
ATOM 702 C C . GLY A 1 93 ? 20.945 -9.356 0.786 1.00 90.69 93 GLY A C 1
ATOM 703 O O . GLY A 1 93 ? 19.984 -9.033 1.480 1.00 90.69 93 GLY A O 1
ATOM 704 N N . ALA A 1 94 ? 21.125 -8.890 -0.457 1.00 93.25 94 ALA A N 1
ATOM 705 C CA . ALA A 1 94 ? 20.127 -8.076 -1.139 1.00 93.25 94 ALA A CA 1
ATOM 706 C C . ALA A 1 94 ? 18.738 -8.763 -1.123 1.00 93.25 94 ALA A C 1
ATOM 708 O O . ALA A 1 94 ? 18.667 -9.970 -1.382 1.00 93.25 94 ALA A O 1
ATOM 709 N N . PRO A 1 95 ? 17.648 -8.024 -0.839 1.00 94.50 95 PRO A N 1
ATOM 710 C CA . PRO A 1 95 ? 16.283 -8.550 -0.829 1.00 94.50 95 PRO A CA 1
ATOM 711 C C . PRO A 1 95 ? 15.883 -9.252 -2.136 1.00 94.50 95 PRO A C 1
ATOM 713 O O . PRO A 1 95 ? 15.904 -8.649 -3.202 1.00 94.50 95 PRO A O 1
ATOM 716 N N . ARG A 1 96 ? 15.478 -10.523 -2.084 1.00 95.19 96 ARG A N 1
ATOM 717 C CA . ARG A 1 96 ? 15.128 -11.317 -3.277 1.00 95.19 96 ARG A CA 1
ATOM 718 C C . ARG A 1 96 ? 13.802 -12.038 -3.087 1.00 95.19 96 ARG A C 1
ATOM 720 O O . ARG A 1 96 ? 13.593 -12.655 -2.049 1.00 95.19 96 ARG A O 1
ATOM 727 N N . CYS A 1 97 ? 12.943 -11.986 -4.101 1.00 96.19 97 CYS A N 1
ATOM 728 C CA . CYS A 1 97 ? 11.771 -12.853 -4.184 1.00 96.19 97 CYS A CA 1
ATOM 729 C C . CYS A 1 97 ? 12.138 -14.192 -4.838 1.00 96.19 97 CYS A C 1
ATOM 731 O O . CYS A 1 97 ? 13.214 -14.342 -5.418 1.00 96.19 97 CYS A O 1
ATOM 733 N N . ASP A 1 98 ? 11.226 -15.160 -4.780 1.00 96.06 98 ASP A N 1
ATOM 734 C CA . ASP A 1 98 ? 11.367 -16.424 -5.503 1.00 96.06 98 ASP A CA 1
ATOM 735 C C . ASP A 1 98 ? 11.408 -16.176 -7.032 1.00 96.06 98 ASP A C 1
ATOM 737 O O . ASP A 1 98 ? 10.445 -15.626 -7.579 1.00 96.06 98 ASP A O 1
ATOM 741 N N . PRO A 1 99 ? 12.473 -16.576 -7.759 1.00 94.25 99 PRO A N 1
ATOM 742 C CA . PRO A 1 99 ? 12.574 -16.369 -9.208 1.00 94.25 99 PRO A CA 1
ATOM 743 C C . PRO A 1 99 ? 11.481 -17.078 -10.020 1.00 94.25 99 PRO A C 1
ATOM 745 O O . PRO A 1 99 ? 11.163 -16.651 -11.134 1.00 94.25 99 PRO A O 1
ATOM 748 N N . GLY A 1 100 ? 10.872 -18.136 -9.468 1.00 96.50 100 GLY A N 1
ATOM 749 C CA . GLY A 1 100 ? 9.745 -18.841 -10.076 1.00 96.50 100 GLY A CA 1
ATOM 750 C C . GLY A 1 100 ? 8.551 -17.924 -10.350 1.00 96.50 100 GLY A C 1
ATOM 751 O O . GLY A 1 100 ? 7.789 -18.177 -11.289 1.00 96.50 100 GLY A O 1
ATOM 752 N N . LEU A 1 101 ? 8.453 -16.804 -9.623 1.00 97.31 101 LEU A N 1
ATOM 753 C CA . LEU A 1 101 ? 7.479 -15.736 -9.835 1.00 97.31 101 LEU A CA 1
ATOM 754 C C . LEU A 1 101 ? 7.391 -15.294 -11.301 1.00 97.31 101 LEU A C 1
ATOM 756 O O . LEU A 1 101 ? 6.297 -15.198 -11.854 1.00 97.31 101 LEU A O 1
ATOM 760 N N . PHE A 1 102 ? 8.534 -15.097 -11.965 1.00 97.69 102 PHE A N 1
ATOM 761 C CA . PHE A 1 102 ? 8.592 -14.595 -13.345 1.00 97.69 102 PHE A CA 1
ATOM 762 C C . PHE A 1 102 ? 8.121 -15.614 -14.393 1.00 97.69 102 PHE A C 1
ATOM 764 O O . PHE A 1 102 ? 7.971 -15.283 -15.570 1.00 97.69 102 PHE A O 1
ATOM 771 N N . THR A 1 103 ? 7.885 -16.857 -13.972 1.00 96.12 103 THR A N 1
ATOM 772 C CA . THR A 1 103 ? 7.368 -17.948 -14.809 1.00 96.12 103 THR A CA 1
ATOM 773 C C . THR A 1 103 ? 5.991 -18.443 -14.371 1.00 96.12 103 THR A C 1
ATOM 775 O O . THR A 1 103 ? 5.386 -19.249 -15.071 1.00 96.12 103 THR A O 1
ATOM 778 N N . ALA A 1 104 ? 5.454 -17.921 -13.264 1.00 95.81 104 ALA A N 1
ATOM 779 C CA . ALA A 1 104 ? 4.165 -18.329 -12.705 1.00 95.81 104 ALA A CA 1
ATOM 780 C C . ALA A 1 104 ? 2.952 -17.862 -13.534 1.00 95.81 104 ALA A C 1
ATOM 782 O O . ALA A 1 104 ? 1.819 -18.243 -13.252 1.00 95.81 104 ALA A O 1
ATOM 783 N N .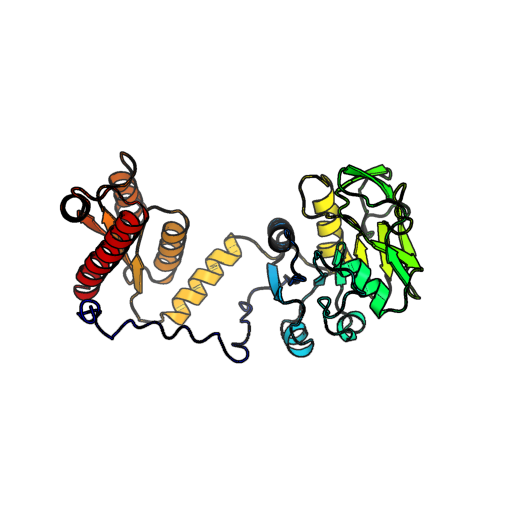 GLY A 1 105 ? 3.173 -17.030 -14.557 1.00 96.44 105 GLY A N 1
ATOM 784 C CA . GLY A 1 105 ? 2.132 -16.569 -15.474 1.00 96.44 105 GLY A CA 1
ATOM 785 C C . GLY A 1 105 ? 1.277 -15.419 -14.942 1.00 96.44 105 GLY A C 1
ATOM 786 O O . GLY A 1 105 ? 0.334 -15.024 -15.625 1.00 96.44 105 GLY A O 1
ATOM 787 N N . VAL A 1 106 ? 1.596 -14.851 -13.776 1.00 98.12 106 VAL A N 1
ATOM 788 C CA . VAL A 1 106 ? 0.923 -13.659 -13.237 1.00 98.12 106 VAL A CA 1
ATOM 789 C C . VAL A 1 106 ? 1.600 -12.387 -13.774 1.00 98.12 106 VAL A C 1
ATOM 791 O O . VAL A 1 106 ? 2.825 -12.269 -13.671 1.00 98.12 106 VAL A O 1
ATOM 794 N N . PRO A 1 107 ? 0.842 -11.421 -14.332 1.00 98.62 107 PRO A N 1
ATOM 795 C CA . PRO A 1 107 ? 1.372 -10.118 -14.723 1.00 98.62 107 PRO A CA 1
ATOM 796 C C . PRO A 1 107 ? 2.192 -9.466 -13.611 1.00 98.62 107 PRO A C 1
ATOM 798 O O . PRO A 1 107 ? 1.721 -9.344 -12.481 1.00 98.62 107 PRO A O 1
ATOM 801 N N . THR A 1 108 ? 3.414 -9.038 -13.924 1.00 98.81 108 THR A N 1
ATOM 802 C CA . THR A 1 108 ? 4.334 -8.495 -12.915 1.00 98.81 108 THR A CA 1
ATOM 803 C C . THR A 1 108 ? 4.952 -7.181 -13.378 1.00 98.81 108 THR A C 1
ATOM 805 O O . THR A 1 108 ? 5.491 -7.107 -14.480 1.00 98.81 108 THR A O 1
ATOM 808 N N . LEU A 1 109 ? 4.909 -6.159 -12.522 1.00 98.88 109 LEU 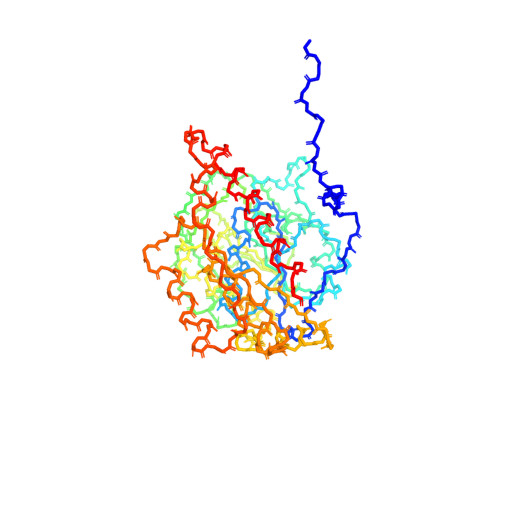A N 1
ATOM 809 C CA . LEU A 1 109 ? 5.537 -4.853 -12.719 1.00 98.88 109 LEU A CA 1
ATOM 810 C C . LEU A 1 109 ? 6.663 -4.646 -11.703 1.00 98.88 109 LEU A C 1
ATOM 812 O O . LEU A 1 109 ? 6.406 -4.558 -10.510 1.00 98.88 109 LEU A O 1
ATOM 816 N N . GLY A 1 110 ? 7.904 -4.517 -12.157 1.00 98.31 110 GLY A N 1
ATOM 817 C CA . GLY A 1 110 ? 9.027 -4.101 -11.322 1.00 98.31 110 GLY A CA 1
ATOM 818 C C . GLY A 1 110 ? 9.228 -2.589 -11.334 1.00 98.31 110 GLY A C 1
ATOM 819 O O . GLY A 1 110 ? 9.258 -1.987 -12.402 1.00 98.31 110 GLY A O 1
ATOM 820 N N . ILE A 1 111 ? 9.408 -1.971 -10.167 1.00 97.88 111 ILE A N 1
ATOM 821 C CA . ILE A 1 111 ? 9.704 -0.538 -10.030 1.00 97.88 111 ILE A CA 1
ATOM 822 C C . ILE A 1 111 ? 11.095 -0.371 -9.417 1.00 97.88 111 ILE A C 1
ATOM 824 O O . ILE A 1 111 ? 11.377 -0.906 -8.350 1.00 97.88 111 ILE A O 1
ATOM 828 N N . CYS A 1 112 ? 11.964 0.390 -10.080 1.00 95.00 112 CYS A N 1
ATOM 829 C CA . CYS A 1 112 ? 13.351 0.643 -9.696 1.00 95.00 112 CYS A CA 1
ATOM 830 C C . CYS A 1 112 ? 14.101 -0.665 -9.363 1.00 95.00 112 CYS A C 1
ATOM 832 O O . CYS A 1 112 ? 14.396 -1.443 -10.272 1.00 95.00 112 CYS A O 1
ATOM 834 N N . TYR A 1 113 ? 14.353 -0.950 -8.081 1.00 95.62 113 TYR A N 1
ATOM 835 C CA . TYR A 1 113 ? 14.945 -2.211 -7.626 1.00 95.62 113 TYR A CA 1
ATOM 836 C C . TYR A 1 113 ? 14.207 -3.443 -8.164 1.00 95.62 113 TYR A C 1
ATOM 838 O O . TYR A 1 113 ? 14.842 -4.357 -8.680 1.00 95.62 113 TYR A O 1
ATOM 846 N N . GLY A 1 114 ? 12.871 -3.454 -8.133 1.00 97.19 114 GLY A N 1
ATOM 847 C CA . GLY A 1 114 ? 12.077 -4.570 -8.645 1.00 97.19 114 GLY A CA 1
ATOM 848 C C . GLY A 1 114 ? 12.301 -4.841 -10.138 1.00 97.19 114 GLY A C 1
ATOM 849 O O . GLY A 1 114 ? 12.349 -5.994 -10.561 1.00 97.19 114 GLY A O 1
ATOM 850 N N . MET A 1 115 ? 12.502 -3.790 -10.943 1.00 97.69 115 MET A N 1
ATOM 851 C CA . MET A 1 115 ? 12.879 -3.929 -12.357 1.00 97.69 115 MET A CA 1
ATOM 852 C C . MET A 1 115 ? 14.291 -4.504 -12.502 1.00 97.69 115 MET A C 1
ATOM 854 O O . MET A 1 115 ? 14.527 -5.357 -13.355 1.00 97.69 115 MET A O 1
ATOM 858 N N . GLN A 1 116 ? 15.233 -4.037 -11.684 1.00 96.69 116 GLN A N 1
ATOM 859 C CA . GLN A 1 116 ? 16.623 -4.490 -11.721 1.00 96.69 116 GLN A CA 1
ATOM 860 C C . GLN A 1 116 ? 16.740 -5.955 -11.300 1.00 96.69 116 GLN A C 1
ATOM 862 O O . GLN A 1 116 ? 17.449 -6.714 -11.955 1.00 96.69 116 GLN A O 1
ATOM 867 N N . LEU A 1 117 ? 16.012 -6.363 -10.258 1.00 97.31 117 LEU A N 1
ATOM 868 C CA . LEU A 1 117 ? 15.947 -7.745 -9.797 1.00 97.31 117 LEU A CA 1
ATOM 869 C C . LEU A 1 117 ? 15.365 -8.649 -10.887 1.00 97.31 117 LEU A C 1
ATOM 871 O O . LEU A 1 117 ? 15.979 -9.651 -11.241 1.00 97.31 117 LEU A O 1
ATOM 875 N N . MET A 1 118 ? 14.236 -8.246 -11.479 1.00 98.25 118 MET A N 1
ATOM 876 C CA . MET A 1 118 ? 13.622 -8.962 -12.599 1.00 98.25 118 MET A CA 1
ATOM 877 C C . MET A 1 118 ? 14.593 -9.115 -13.776 1.00 98.25 118 MET A C 1
ATOM 879 O O . MET A 1 118 ? 14.733 -10.205 -14.329 1.00 98.25 118 MET A O 1
ATOM 883 N N . ALA A 1 119 ? 15.286 -8.041 -14.161 1.00 97.75 119 ALA A N 1
ATOM 884 C CA . ALA A 1 119 ? 16.255 -8.096 -15.248 1.00 97.75 119 ALA A CA 1
ATOM 885 C C . ALA A 1 119 ? 17.448 -9.004 -14.907 1.00 97.75 119 ALA A C 1
ATOM 887 O O . ALA A 1 119 ? 17.868 -9.802 -15.742 1.00 97.75 119 ALA A O 1
ATOM 888 N N . HIS A 1 120 ? 17.977 -8.906 -13.688 1.00 96.94 120 HIS A N 1
ATOM 889 C CA . HIS A 1 120 ? 19.088 -9.724 -13.213 1.00 96.94 120 HIS A CA 1
ATOM 890 C C . HIS A 1 120 ? 18.741 -11.220 -13.231 1.00 96.94 120 HIS A C 1
ATOM 892 O O . HIS A 1 120 ? 19.447 -12.013 -13.855 1.00 96.94 120 HIS A O 1
ATOM 898 N N . ASP A 1 121 ? 17.632 -11.607 -12.600 1.00 96.75 121 ASP A N 1
ATOM 899 C CA . ASP A 1 121 ? 17.266 -13.016 -12.416 1.00 96.75 121 ASP A CA 1
ATOM 900 C C . ASP A 1 121 ? 16.848 -13.701 -13.728 1.00 96.75 121 ASP A C 1
ATOM 902 O O . ASP A 1 121 ? 16.928 -14.922 -13.849 1.00 96.75 121 ASP A O 1
ATOM 906 N N . LEU A 1 122 ? 16.477 -12.921 -14.748 1.00 97.62 122 LEU A N 1
ATOM 907 C CA . LEU A 1 122 ? 16.173 -13.415 -16.094 1.00 97.62 122 LEU A CA 1
ATOM 908 C C . LEU A 1 122 ? 17.385 -13.391 -17.050 1.00 97.62 122 LEU A C 1
ATOM 910 O O . LEU A 1 122 ? 17.227 -13.622 -18.250 1.00 97.62 122 LEU A O 1
ATOM 914 N N . GLY A 1 123 ? 18.599 -13.140 -16.544 1.00 96.56 123 GLY A N 1
ATOM 915 C CA . GLY A 1 123 ? 19.851 -13.219 -17.314 1.00 96.56 123 GLY A CA 1
ATOM 916 C C . GLY A 1 123 ? 20.261 -11.928 -18.036 1.00 96.56 123 GLY A C 1
ATOM 917 O O . GLY A 1 123 ? 21.179 -11.929 -18.869 1.00 96.56 123 GLY A O 1
ATOM 918 N N . GLY A 1 124 ? 19.599 -10.813 -17.727 1.00 96.56 124 GLY A N 1
ATOM 919 C CA . GLY A 1 124 ? 20.044 -9.478 -18.113 1.00 96.56 124 GLY A CA 1
ATOM 920 C C . GLY A 1 124 ? 21.362 -9.082 -17.437 1.00 96.56 124 GLY A C 1
ATOM 921 O O . GLY A 1 124 ? 21.958 -9.836 -16.669 1.00 96.56 124 GLY A O 1
ATOM 922 N N . LEU A 1 125 ? 21.848 -7.883 -17.751 1.00 94.88 125 LEU A N 1
ATOM 923 C CA . LEU A 1 125 ? 22.980 -7.272 -17.055 1.00 94.88 125 LEU A CA 1
ATOM 924 C C . LEU A 1 125 ? 22.509 -5.981 -16.409 1.00 94.88 125 LEU A C 1
ATOM 926 O O . LEU A 1 125 ? 22.072 -5.071 -17.115 1.00 94.88 125 LEU A O 1
ATOM 930 N N . THR A 1 126 ? 22.633 -5.894 -15.092 1.00 92.88 126 THR A N 1
ATOM 931 C CA . THR A 1 126 ? 22.424 -4.666 -14.330 1.00 92.88 126 THR A CA 1
ATOM 932 C C . THR A 1 126 ? 23.748 -4.203 -13.737 1.00 92.88 126 THR A C 1
ATOM 934 O O . THR A 1 126 ? 24.751 -4.914 -13.771 1.00 92.88 126 THR A O 1
ATOM 937 N N . GLY A 1 127 ? 23.789 -2.978 -13.239 1.00 87.81 127 GLY A N 1
ATOM 938 C CA . GLY A 1 127 ? 24.945 -2.476 -12.509 1.00 87.81 127 GLY A CA 1
ATOM 939 C C . GLY A 1 127 ? 24.918 -0.964 -12.378 1.00 87.81 127 GLY A C 1
ATOM 940 O O . GLY A 1 127 ? 23.983 -0.331 -12.875 1.00 87.81 127 GLY A O 1
ATOM 941 N N . PRO A 1 128 ? 25.953 -0.371 -11.765 1.00 85.75 128 PRO A N 1
ATOM 942 C CA . PRO A 1 128 ? 26.008 1.062 -11.529 1.00 85.75 128 PRO A CA 1
ATOM 943 C C . PRO A 1 128 ? 25.793 1.857 -12.816 1.00 85.75 128 PRO A C 1
ATOM 945 O O . PRO A 1 128 ? 26.391 1.566 -13.858 1.00 85.75 128 PRO A O 1
ATOM 948 N N . ALA A 1 129 ? 24.937 2.871 -12.747 1.00 80.56 129 ALA A N 1
ATOM 949 C CA . ALA A 1 129 ? 24.783 3.827 -13.828 1.00 80.56 129 ALA A CA 1
ATOM 950 C C . ALA A 1 129 ? 26.038 4.712 -13.918 1.00 80.56 129 ALA A C 1
ATOM 952 O O . ALA A 1 129 ? 26.618 5.099 -12.901 1.00 80.56 129 ALA A O 1
ATOM 953 N N . ALA A 1 130 ? 26.439 5.089 -15.138 1.00 72.06 130 ALA A N 1
ATOM 954 C CA . ALA A 1 130 ? 27.577 5.993 -15.351 1.00 72.06 130 ALA A CA 1
ATOM 955 C C . ALA A 1 130 ? 27.367 7.363 -14.677 1.00 72.06 130 ALA A C 1
ATOM 957 O O . ALA A 1 130 ? 28.323 8.029 -14.276 1.00 72.06 130 ALA A O 1
ATOM 958 N N . ARG A 1 131 ? 26.102 7.777 -14.540 1.00 72.31 131 ARG A N 1
ATOM 959 C CA . ARG A 1 131 ? 25.657 8.916 -13.739 1.00 72.31 131 ARG A CA 1
ATOM 960 C C . ARG A 1 131 ? 24.409 8.500 -12.981 1.00 72.31 131 ARG A C 1
ATOM 962 O O . ARG A 1 131 ? 23.480 7.974 -13.584 1.00 72.31 131 ARG A O 1
ATOM 969 N N . ARG A 1 132 ? 24.393 8.736 -11.671 1.00 73.38 132 ARG A N 1
ATOM 970 C CA . ARG A 1 132 ? 23.203 8.478 -10.859 1.00 73.38 132 ARG A CA 1
ATOM 971 C C . ARG A 1 132 ? 22.134 9.515 -11.192 1.00 73.38 132 ARG A C 1
ATOM 973 O O . ARG A 1 132 ? 22.434 10.710 -11.196 1.00 73.38 132 ARG A O 1
ATOM 980 N N . GLU A 1 133 ? 20.911 9.064 -11.443 1.00 74.19 133 GLU A N 1
ATOM 981 C CA . GLU A 1 133 ? 19.763 9.943 -11.657 1.00 74.19 133 GLU A CA 1
ATOM 982 C C . GLU A 1 133 ? 18.910 9.960 -10.388 1.00 74.19 133 GLU A C 1
ATOM 984 O O . GLU A 1 133 ? 18.249 8.980 -10.035 1.00 74.19 133 GLU A O 1
ATOM 989 N N . TYR A 1 134 ? 18.944 11.098 -9.697 1.00 80.19 134 TYR A N 1
ATOM 990 C CA . TYR A 1 134 ? 18.048 11.396 -8.588 1.00 80.19 134 TYR A CA 1
ATOM 991 C C . TYR A 1 134 ? 17.295 12.675 -8.914 1.00 80.19 134 TYR A C 1
ATOM 993 O O . TYR A 1 134 ? 17.867 13.766 -8.923 1.00 80.19 134 TYR A O 1
ATOM 1001 N N . GLY A 1 135 ? 16.003 12.537 -9.175 1.00 88.06 135 GLY A N 1
ATOM 1002 C CA . GLY A 1 135 ? 15.099 13.655 -9.342 1.00 88.06 135 GLY A CA 1
ATOM 1003 C C . GLY A 1 135 ? 14.353 13.662 -10.667 1.00 88.06 135 GLY A C 1
ATOM 1004 O O . GLY A 1 135 ? 14.044 12.622 -11.245 1.00 88.06 135 GLY A O 1
ATOM 1005 N N . ARG A 1 136 ? 13.998 14.872 -11.111 1.00 92.69 136 ARG A N 1
ATOM 1006 C CA . ARG A 1 136 ? 13.223 15.079 -12.336 1.00 92.69 136 ARG A CA 1
ATOM 1007 C C . ARG A 1 136 ? 14.078 14.767 -13.559 1.00 92.69 136 ARG A C 1
ATOM 1009 O O . ARG A 1 136 ? 15.040 15.482 -13.828 1.00 92.69 136 ARG A O 1
ATOM 1016 N N . THR A 1 137 ? 13.652 13.775 -14.326 1.00 94.25 137 THR A N 1
ATOM 1017 C CA . THR A 1 137 ? 14.339 13.304 -15.530 1.00 94.25 137 THR A CA 1
ATOM 1018 C C . THR A 1 137 ? 13.383 13.310 -16.718 1.00 94.25 137 THR A C 1
ATOM 1020 O O . THR A 1 137 ? 12.192 13.006 -16.583 1.00 94.25 137 THR A O 1
ATOM 1023 N N . ARG A 1 138 ? 13.911 13.663 -17.896 1.00 95.62 138 ARG A N 1
ATOM 1024 C CA . ARG A 1 138 ? 13.191 13.540 -19.166 1.00 95.62 138 ARG A CA 1
ATOM 1025 C C . ARG A 1 138 ? 13.151 12.081 -19.592 1.00 95.62 138 ARG A C 1
ATOM 1027 O O . ARG A 1 138 ? 14.183 11.416 -19.629 1.00 95.62 138 ARG A O 1
ATOM 1034 N N . LEU A 1 139 ? 11.961 11.619 -19.932 1.00 97.56 139 LEU A N 1
ATOM 1035 C CA . LEU A 1 139 ? 11.703 10.286 -20.441 1.00 97.56 139 LEU A CA 1
ATOM 1036 C C . LEU A 1 139 ? 11.183 10.397 -21.875 1.00 97.56 139 LEU A C 1
ATOM 1038 O O . LEU A 1 139 ? 10.291 11.198 -22.160 1.00 97.56 139 LEU A O 1
ATOM 1042 N N . PHE A 1 140 ? 11.735 9.584 -22.762 1.00 98.31 140 PHE A N 1
ATOM 1043 C CA . PHE A 1 140 ? 11.344 9.472 -24.157 1.00 98.31 140 PHE A CA 1
ATOM 1044 C C . PHE A 1 140 ? 10.689 8.108 -24.351 1.00 98.31 140 PHE A C 1
ATOM 1046 O O . PHE A 1 140 ? 11.318 7.078 -24.122 1.00 98.31 140 PHE A O 1
ATOM 1053 N N . VAL A 1 141 ? 9.408 8.103 -24.712 1.00 98.25 141 VAL A N 1
ATOM 1054 C CA . VAL A 1 141 ? 8.656 6.868 -24.957 1.00 98.25 141 VAL A CA 1
ATOM 1055 C C . VAL A 1 141 ? 9.050 6.327 -26.326 1.00 98.25 141 VAL A C 1
ATOM 1057 O O . VAL A 1 141 ? 8.969 7.049 -27.324 1.00 98.25 141 VAL A O 1
ATOM 1060 N N . ASP A 1 142 ? 9.438 5.056 -26.366 1.00 97.56 142 ASP A N 1
ATOM 1061 C CA . ASP A 1 142 ? 9.810 4.301 -27.568 1.00 97.56 142 ASP A CA 1
ATOM 1062 C C . ASP A 1 142 ? 8.701 3.332 -27.996 1.00 97.56 142 ASP A C 1
ATOM 1064 O O . ASP A 1 142 ? 8.552 3.052 -29.185 1.00 97.56 142 ASP A O 1
ATOM 1068 N N . GLU A 1 143 ? 7.886 2.865 -27.043 1.00 95.62 143 GLU A N 1
ATOM 1069 C CA . GLU A 1 143 ? 6.709 2.024 -27.286 1.00 95.62 143 GLU A CA 1
ATOM 1070 C C . GLU A 1 143 ? 5.805 2.654 -28.360 1.00 95.62 143 GLU A C 1
ATOM 1072 O O . GLU A 1 143 ? 5.639 3.872 -28.341 1.00 95.62 143 GLU A O 1
ATOM 1077 N N . PRO A 1 144 ? 5.235 1.895 -29.316 1.00 93.06 144 PRO A N 1
ATOM 1078 C CA . PRO A 1 144 ? 4.288 2.440 -30.288 1.00 93.06 144 PRO A CA 1
ATOM 1079 C C . PRO A 1 144 ? 3.092 3.131 -29.624 1.00 93.06 144 PRO A C 1
ATOM 1081 O O . PRO A 1 144 ? 2.782 2.896 -28.459 1.00 93.06 144 PRO A O 1
ATOM 1084 N N . GLU A 1 145 ? 2.411 4.002 -30.362 1.00 92.00 145 GLU A N 1
ATOM 1085 C CA . GLU A 1 145 ? 1.142 4.556 -29.886 1.00 92.00 145 GLU A CA 1
ATOM 1086 C C . GLU A 1 145 ? 0.041 3.490 -29.954 1.00 92.00 145 GLU A C 1
ATOM 1088 O O . GLU A 1 145 ? -0.083 2.788 -30.955 1.00 92.00 145 GLU A O 1
ATOM 1093 N N . GLY A 1 146 ? -0.761 3.388 -28.896 1.00 91.81 146 GLY A N 1
ATOM 1094 C CA . GLY A 1 146 ? -1.895 2.466 -28.814 1.00 91.81 146 GLY A CA 1
ATOM 1095 C C . GLY A 1 146 ? -2.517 2.479 -27.412 1.00 91.81 146 GLY A C 1
ATOM 1096 O O . GLY A 1 146 ? -1.777 2.566 -26.432 1.00 91.81 146 GLY A O 1
ATOM 1097 N N . PRO A 1 147 ? -3.854 2.459 -27.261 1.00 89.75 147 PRO A N 1
ATOM 1098 C CA . PRO A 1 147 ? -4.510 2.473 -25.946 1.00 89.75 147 PRO A CA 1
ATOM 1099 C C . PRO A 1 147 ? -4.275 1.202 -25.108 1.00 89.75 147 PRO A C 1
ATOM 1101 O O . PRO A 1 147 ? -4.460 1.230 -23.895 1.00 89.75 147 PRO A O 1
ATOM 1104 N N . GLU A 1 148 ? -3.872 0.101 -25.737 1.00 89.94 148 GLU A N 1
ATOM 1105 C CA . GLU A 1 148 ? -3.558 -1.191 -25.117 1.00 89.94 148 GLU A CA 1
ATOM 1106 C C . GLU A 1 148 ? -2.154 -1.247 -24.490 1.00 89.94 148 GLU A C 1
ATOM 1108 O O . GLU A 1 148 ? -1.793 -2.209 -23.811 1.00 89.94 148 GLU A O 1
ATOM 1113 N N . HIS A 1 149 ? -1.330 -0.239 -24.763 1.00 95.12 149 HIS A N 1
ATOM 1114 C CA . HIS A 1 149 ? 0.070 -0.186 -24.370 1.00 95.12 149 HIS A CA 1
ATOM 1115 C C . HIS A 1 149 ? 0.273 0.424 -22.980 1.00 95.12 149 HIS A C 1
ATOM 1117 O O . HIS A 1 149 ? -0.589 1.127 -22.451 1.00 95.12 149 HIS A O 1
ATOM 1123 N N . LEU A 1 150 ? 1.441 0.175 -22.375 1.00 97.31 150 LEU A N 1
ATOM 1124 C CA . LEU A 1 150 ? 1.730 0.657 -21.022 1.00 97.31 150 LEU A CA 1
ATOM 1125 C C . LEU A 1 150 ? 1.738 2.192 -20.973 1.00 97.31 150 LEU A C 1
ATOM 1127 O O . LEU A 1 150 ? 1.204 2.784 -20.034 1.00 97.31 150 LEU A O 1
ATOM 1131 N N . PHE A 1 151 ? 2.280 2.831 -22.011 1.00 97.94 151 PHE A N 1
ATOM 1132 C CA . PHE A 1 151 ? 2.265 4.286 -22.191 1.00 97.94 151 PHE A CA 1
ATOM 1133 C C . PHE A 1 151 ? 1.087 4.776 -23.054 1.00 97.94 151 PHE A C 1
ATOM 1135 O O . PHE A 1 151 ? 1.098 5.904 -23.550 1.00 97.94 151 PHE A O 1
ATOM 1142 N N . GLY A 1 152 ? 0.053 3.949 -23.237 1.00 96.56 152 GLY A N 1
ATOM 1143 C CA . GLY A 1 152 ? -1.123 4.289 -24.031 1.00 96.56 152 GLY A CA 1
ATOM 1144 C C . GLY A 1 152 ? -1.833 5.548 -23.530 1.00 96.56 152 GLY A C 1
ATOM 1145 O O . GLY A 1 152 ? -2.168 5.661 -22.349 1.00 96.56 152 GLY A O 1
ATOM 1146 N N . GLY A 1 153 ? -2.067 6.496 -24.442 1.00 95.56 153 GLY A N 1
ATOM 1147 C CA . GLY A 1 153 ? -2.710 7.781 -24.145 1.00 95.56 153 GLY A CA 1
ATOM 1148 C C . GLY A 1 153 ? -1.793 8.846 -23.532 1.00 95.56 153 GLY A C 1
ATOM 1149 O O . GLY A 1 153 ? -2.290 9.904 -23.153 1.00 95.56 153 GLY A O 1
ATOM 1150 N N . LEU A 1 154 ? -0.483 8.592 -23.435 1.00 96.75 154 LEU A N 1
ATOM 1151 C CA . LEU A 1 154 ? 0.500 9.550 -22.925 1.00 96.75 154 LEU A CA 1
ATOM 1152 C C . LEU A 1 154 ? 1.300 10.223 -24.043 1.00 96.75 154 LEU A C 1
ATOM 1154 O O . LEU A 1 154 ? 1.426 9.712 -25.155 1.00 96.75 154 LEU A O 1
ATOM 1158 N N . GLU A 1 155 ? 1.880 11.380 -23.722 1.00 96.06 155 GLU A N 1
ATOM 1159 C CA . GLU A 1 155 ? 2.818 12.061 -24.612 1.00 96.06 155 GLU A CA 1
ATOM 1160 C C . GLU A 1 155 ? 4.114 11.256 -24.805 1.00 96.06 155 GLU A C 1
ATOM 1162 O O . GLU A 1 155 ? 4.530 10.465 -23.960 1.00 96.06 155 GLU A O 1
ATOM 1167 N N . ARG A 1 156 ? 4.818 11.519 -25.912 1.00 96.06 156 ARG A N 1
ATOM 1168 C CA . ARG A 1 156 ? 6.097 10.861 -26.236 1.00 96.06 156 ARG A CA 1
ATOM 1169 C C . ARG A 1 156 ? 7.280 11.366 -25.410 1.00 96.06 156 ARG A C 1
ATOM 1171 O O . ARG A 1 156 ? 8.319 10.711 -25.366 1.00 96.06 156 ARG A O 1
ATOM 1178 N N . ARG A 1 157 ? 7.161 12.559 -24.824 1.00 97.19 157 ARG A N 1
ATOM 1179 C CA . ARG A 1 157 ? 8.205 13.222 -24.035 1.00 97.19 157 ARG A CA 1
ATOM 1180 C C . ARG A 1 157 ? 7.619 13.600 -22.692 1.00 97.19 157 ARG A C 1
ATOM 1182 O O . ARG A 1 157 ? 6.733 14.437 -22.618 1.00 97.19 157 ARG A O 1
ATOM 1189 N N . LEU A 1 158 ? 8.130 12.985 -21.643 1.00 96.94 158 LEU A N 1
ATOM 1190 C CA . LEU A 1 158 ? 7.537 13.040 -20.320 1.00 96.94 158 LEU A CA 1
ATOM 1191 C C . LEU A 1 158 ? 8.574 13.468 -19.283 1.00 96.94 158 LEU A C 1
ATOM 1193 O O . LEU A 1 158 ? 9.781 13.365 -19.503 1.00 96.94 158 LEU A O 1
ATOM 1197 N N . ILE A 1 159 ? 8.100 13.930 -18.128 1.00 96.50 159 ILE A N 1
ATOM 1198 C CA . ILE A 1 159 ? 8.934 14.161 -16.942 1.00 96.50 159 ILE A CA 1
ATOM 1199 C C . ILE A 1 159 ? 8.561 13.139 -15.877 1.00 96.50 159 ILE A C 1
ATOM 1201 O O . ILE A 1 159 ? 7.394 13.050 -15.499 1.00 96.50 159 ILE A O 1
ATOM 1205 N N . CYS A 1 160 ? 9.545 12.395 -15.382 1.00 96.31 160 CYS A N 1
ATOM 1206 C CA . CYS A 1 160 ? 9.374 11.421 -14.305 1.00 96.31 160 CYS A CA 1
ATOM 1207 C C . CYS A 1 160 ? 10.340 11.675 -13.151 1.00 96.31 160 CYS A C 1
ATOM 1209 O O . CYS A 1 160 ? 11.280 12.468 -13.262 1.00 96.31 160 CYS A O 1
ATOM 1211 N N . TRP A 1 161 ? 10.104 10.974 -12.047 1.00 94.81 161 TRP A N 1
ATOM 1212 C CA . TRP A 1 161 ? 11.009 10.915 -10.911 1.00 94.81 161 TRP A CA 1
ATOM 1213 C C . TRP A 1 161 ? 11.878 9.656 -10.956 1.00 94.81 161 TRP A C 1
ATOM 1215 O O . TRP A 1 161 ? 11.410 8.553 -10.655 1.00 94.81 161 TRP A O 1
ATOM 1225 N N . MET A 1 162 ? 13.149 9.836 -11.312 1.00 90.56 162 MET A N 1
ATOM 1226 C CA . MET A 1 162 ? 14.181 8.804 -11.225 1.00 90.56 162 MET A CA 1
ATOM 1227 C C . MET A 1 162 ? 14.815 8.814 -9.832 1.00 90.56 162 MET A C 1
ATOM 1229 O O . MET A 1 162 ? 15.024 9.872 -9.239 1.00 90.56 162 MET A O 1
ATOM 1233 N N . SER A 1 163 ? 15.116 7.635 -9.292 1.00 82.62 163 SER A N 1
ATOM 1234 C CA . SER A 1 163 ? 15.828 7.507 -8.017 1.00 82.62 163 SER A CA 1
ATOM 1235 C C . SER A 1 163 ? 16.654 6.226 -7.995 1.00 82.62 163 SER A C 1
ATOM 1237 O O . SER A 1 163 ? 16.316 5.278 -7.284 1.00 82.62 163 SER A O 1
ATOM 1239 N N . HIS A 1 164 ? 17.720 6.175 -8.795 1.00 77.00 164 HIS A N 1
ATOM 1240 C CA . HIS A 1 164 ? 18.500 4.949 -8.945 1.00 77.00 164 HIS A CA 1
ATOM 1241 C C . HIS A 1 164 ? 20.014 5.175 -9.005 1.00 77.00 164 HIS A C 1
ATOM 1243 O O . HIS A 1 164 ? 20.522 6.127 -9.602 1.00 77.00 164 HIS A O 1
ATOM 1249 N N . GLY A 1 165 ? 20.737 4.261 -8.352 1.00 79.12 165 GLY A N 1
ATOM 1250 C CA . GLY A 1 165 ? 22.189 4.121 -8.479 1.00 79.12 165 GLY A CA 1
ATOM 1251 C C . GLY A 1 165 ? 22.586 3.170 -9.608 1.00 79.12 165 GLY A C 1
ATOM 1252 O O . GLY A 1 165 ? 23.576 3.423 -10.293 1.00 79.12 165 GLY A O 1
ATOM 1253 N N . ASP A 1 166 ? 21.772 2.138 -9.832 1.00 87.69 166 ASP A N 1
ATOM 1254 C CA . ASP A 1 166 ? 21.986 1.098 -10.837 1.00 87.69 166 ASP A CA 1
ATOM 1255 C C . ASP A 1 166 ? 21.031 1.266 -12.026 1.00 87.69 166 ASP A C 1
ATOM 1257 O O . ASP A 1 166 ? 20.008 1.944 -11.932 1.00 87.69 166 ASP A O 1
ATOM 1261 N N . THR A 1 167 ? 21.367 0.664 -13.161 1.00 90.94 167 THR A N 1
ATOM 1262 C CA . THR A 1 167 ? 20.533 0.603 -14.367 1.00 90.94 167 THR A CA 1
ATOM 1263 C C . THR A 1 167 ? 20.664 -0.765 -15.037 1.00 90.94 167 THR A C 1
ATOM 1265 O O . THR A 1 167 ? 21.571 -1.546 -14.730 1.00 90.94 167 THR A O 1
ATOM 1268 N N . VAL A 1 168 ? 19.749 -1.069 -15.955 1.00 94.44 168 VAL A N 1
ATOM 1269 C CA . VAL A 1 168 ? 19.823 -2.246 -16.823 1.00 94.44 168 VAL A CA 1
ATOM 1270 C C . VAL A 1 168 ? 20.667 -1.886 -18.048 1.00 94.44 168 VAL A C 1
ATOM 1272 O O . VAL A 1 168 ? 20.283 -1.034 -18.844 1.00 94.44 168 VAL A O 1
ATOM 1275 N N . HIS A 1 169 ? 21.808 -2.554 -18.216 1.00 93.12 169 HIS A N 1
ATOM 1276 C CA . HIS A 1 169 ? 22.725 -2.389 -19.354 1.00 93.12 169 HIS A CA 1
ATOM 1277 C C . HIS A 1 169 ? 22.401 -3.332 -20.512 1.00 93.12 169 HIS A C 1
ATOM 1279 O O . HIS A 1 169 ? 22.608 -2.990 -21.672 1.00 93.12 169 HIS A O 1
ATOM 1285 N N . ARG A 1 170 ? 21.918 -4.540 -20.202 1.00 96.19 170 ARG A N 1
ATOM 1286 C CA . ARG A 1 170 ? 21.511 -5.538 -21.199 1.00 96.19 170 ARG A CA 1
ATOM 1287 C C . ARG A 1 170 ? 20.182 -6.148 -20.796 1.00 96.19 170 ARG A C 1
ATOM 1289 O O . ARG A 1 170 ? 20.056 -6.670 -19.688 1.00 96.19 170 ARG A O 1
ATOM 1296 N N . LEU A 1 171 ? 19.224 -6.122 -21.714 1.00 97.88 171 LEU A N 1
ATOM 1297 C CA . LEU A 1 171 ? 17.918 -6.734 -21.508 1.00 97.88 171 LEU A CA 1
ATOM 1298 C C . LEU A 1 171 ? 18.015 -8.267 -21.415 1.00 97.88 171 LEU A C 1
ATOM 1300 O O . LEU A 1 171 ? 18.830 -8.872 -22.120 1.00 97.88 171 LEU A O 1
ATOM 1304 N N . PRO A 1 172 ? 17.170 -8.908 -20.591 1.00 97.31 172 PRO A N 1
ATOM 1305 C CA . PRO A 1 172 ? 16.928 -10.343 -20.680 1.00 97.31 172 PRO A CA 1
ATOM 1306 C C . PRO A 1 172 ? 16.355 -10.735 -22.047 1.00 97.31 172 PRO A C 1
ATOM 1308 O O . PRO A 1 172 ? 15.730 -9.924 -22.734 1.00 97.31 172 PRO A O 1
ATOM 1311 N N . ALA A 1 173 ? 16.496 -12.005 -22.428 1.00 97.38 173 ALA A N 1
ATOM 1312 C CA . ALA A 1 173 ? 15.871 -12.514 -23.647 1.00 97.38 173 ALA A CA 1
ATOM 1313 C C . ALA A 1 173 ? 14.341 -12.325 -23.607 1.00 97.38 173 ALA A C 1
ATOM 1315 O O . ALA A 1 173 ? 13.709 -12.591 -22.583 1.00 97.38 173 ALA A O 1
ATOM 1316 N N . GLY A 1 174 ? 13.758 -11.871 -24.722 1.00 97.31 174 GLY A N 1
ATOM 1317 C CA . GLY A 1 174 ? 12.319 -11.604 -24.863 1.00 97.31 174 GLY A CA 1
ATOM 1318 C C . GLY A 1 174 ? 11.871 -10.200 -24.437 1.00 97.31 174 GLY A C 1
ATOM 1319 O O . GLY A 1 174 ? 10.760 -9.797 -24.777 1.00 97.31 174 GLY A O 1
ATOM 1320 N N . PHE A 1 175 ? 12.726 -9.430 -23.757 1.00 98.56 175 PHE A N 1
ATOM 1321 C CA . PHE A 1 175 ? 12.407 -8.057 -23.371 1.00 98.56 175 PHE A CA 1
ATOM 1322 C C . PHE A 1 175 ? 12.719 -7.057 -24.485 1.00 98.56 175 PHE A C 1
ATOM 1324 O O . PHE A 1 175 ? 13.710 -7.178 -25.205 1.00 98.56 175 PHE A O 1
ATOM 1331 N N . ALA A 1 176 ? 11.897 -6.014 -24.559 1.00 98.31 176 ALA A N 1
ATOM 1332 C CA . ALA A 1 176 ? 12.115 -4.828 -25.374 1.00 98.31 176 ALA A CA 1
ATOM 1333 C C . ALA A 1 176 ? 12.086 -3.564 -24.506 1.00 98.31 176 ALA A C 1
ATOM 1335 O O . ALA A 1 176 ? 11.424 -3.525 -23.466 1.00 98.31 176 ALA A O 1
ATOM 1336 N N . THR A 1 177 ? 12.780 -2.519 -24.949 1.00 98.50 177 THR A N 1
ATOM 1337 C CA . THR A 1 177 ? 12.696 -1.180 -24.352 1.00 98.50 177 THR A CA 1
ATOM 1338 C C . THR A 1 177 ? 11.377 -0.516 -24.730 1.00 98.50 177 THR A C 1
ATOM 1340 O O . THR A 1 177 ? 10.979 -0.533 -25.893 1.00 98.50 177 THR A O 1
ATOM 1343 N N . LEU A 1 178 ? 10.701 0.063 -23.739 1.00 98.44 178 LEU A N 1
ATOM 1344 C CA . LEU A 1 178 ? 9.483 0.856 -23.911 1.00 98.44 178 LEU A CA 1
ATOM 1345 C C . LEU A 1 178 ? 9.739 2.359 -23.807 1.00 98.44 178 LEU A C 1
ATOM 1347 O O . LEU A 1 178 ? 8.982 3.144 -24.370 1.00 98.44 178 LEU A O 1
ATOM 1351 N N . ALA A 1 179 ? 10.770 2.757 -23.065 1.00 98.19 179 ALA A N 1
ATOM 1352 C CA . ALA A 1 179 ? 11.190 4.142 -22.930 1.00 98.19 179 ALA A CA 1
ATOM 1353 C C . ALA A 1 179 ? 12.656 4.225 -22.487 1.00 98.19 179 ALA A C 1
ATOM 1355 O O . ALA A 1 179 ? 13.148 3.329 -21.788 1.00 98.19 179 ALA A O 1
ATOM 1356 N N . HIS A 1 180 ? 13.310 5.339 -22.802 1.00 97.06 180 HIS A N 1
ATOM 1357 C CA . HIS A 1 180 ? 14.665 5.672 -22.360 1.00 97.06 180 HIS A CA 1
ATOM 1358 C C . HIS A 1 180 ? 14.740 7.085 -21.759 1.00 97.06 180 HIS A C 1
ATOM 1360 O O . HIS A 1 180 ? 13.857 7.919 -21.963 1.00 97.06 180 HIS A O 1
ATOM 1366 N N . SER A 1 181 ? 15.797 7.358 -20.995 1.00 94.19 181 SER A N 1
ATOM 1367 C CA . SER A 1 181 ? 16.176 8.706 -20.551 1.00 94.19 181 SER A CA 1
ATOM 1368 C C . SER A 1 181 ? 17.522 9.110 -21.154 1.00 94.19 181 SER A C 1
ATOM 1370 O O . SER A 1 181 ? 18.181 8.325 -21.835 1.00 94.19 181 SER A O 1
ATOM 1372 N N . ASP A 1 182 ? 17.963 10.332 -20.856 1.00 88.94 182 ASP A N 1
ATOM 1373 C CA . ASP A 1 182 ? 19.294 10.819 -21.234 1.00 88.94 182 ASP A CA 1
ATOM 1374 C C . ASP A 1 182 ? 20.440 9.948 -20.652 1.00 88.94 182 ASP A C 1
ATOM 1376 O O . ASP A 1 182 ? 21.556 9.955 -21.182 1.00 88.94 182 ASP A O 1
ATOM 1380 N N . HIS A 1 183 ? 20.202 9.209 -19.556 1.00 86.31 183 HIS A N 1
ATOM 1381 C CA . HIS A 1 183 ? 21.231 8.431 -18.843 1.00 86.31 183 HIS A CA 1
ATOM 1382 C C . HIS A 1 183 ? 20.850 6.975 -18.533 1.00 86.31 183 HIS A C 1
ATOM 1384 O O . HIS A 1 183 ? 21.682 6.226 -18.018 1.00 86.31 183 HIS A O 1
ATOM 1390 N N . SER A 1 184 ? 19.636 6.551 -18.881 1.00 89.94 184 SER A N 1
ATOM 1391 C CA . SER A 1 184 ? 19.156 5.182 -18.727 1.00 89.94 184 SER A CA 1
ATOM 1392 C C . SER A 1 184 ? 18.602 4.681 -20.067 1.00 89.94 184 SER A C 1
ATOM 1394 O O . SER A 1 184 ? 17.491 5.062 -20.450 1.00 89.94 184 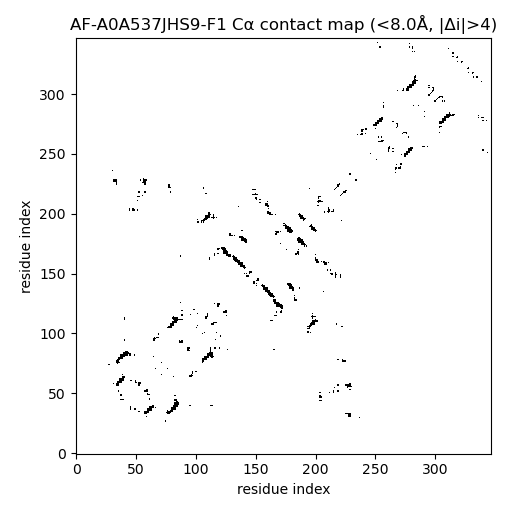SER A O 1
ATOM 1396 N N . PRO A 1 185 ? 19.346 3.828 -20.804 1.00 92.19 185 PRO A N 1
ATOM 1397 C CA . PRO A 1 185 ? 18.917 3.336 -22.119 1.00 92.19 185 PRO A CA 1
ATOM 1398 C C . PRO A 1 185 ? 17.672 2.445 -22.032 1.00 92.19 185 PRO A C 1
ATOM 1400 O O . PRO A 1 185 ? 16.977 2.230 -23.020 1.00 92.19 185 PRO A O 1
ATOM 1403 N N . HIS A 1 186 ? 17.396 1.909 -20.846 1.00 96.69 186 HIS A N 1
ATOM 1404 C CA . HIS A 1 186 ? 16.283 1.022 -20.562 1.00 96.69 186 HIS A CA 1
ATOM 1405 C C . HIS A 1 186 ? 15.529 1.578 -19.353 1.00 96.69 186 HIS A C 1
ATOM 1407 O O . HIS A 1 186 ? 15.589 1.028 -18.259 1.00 96.69 186 HIS A O 1
ATOM 1413 N N . ALA A 1 187 ? 14.858 2.716 -19.534 1.00 96.69 187 ALA A N 1
ATOM 1414 C CA . ALA A 1 187 ? 14.096 3.375 -18.474 1.00 96.69 187 ALA A CA 1
ATOM 1415 C C . ALA A 1 187 ? 12.723 2.723 -18.239 1.00 96.69 187 ALA A C 1
ATOM 1417 O O . ALA A 1 187 ? 12.177 2.807 -17.139 1.00 96.69 187 ALA A O 1
ATOM 1418 N N . ALA A 1 188 ? 12.182 2.049 -19.253 1.00 98.38 188 ALA A N 1
ATOM 1419 C CA . ALA A 1 188 ? 11.086 1.103 -19.120 1.00 98.38 188 ALA A CA 1
ATOM 1420 C C . ALA A 1 188 ? 11.310 -0.093 -20.051 1.00 98.38 188 ALA A C 1
ATOM 1422 O O . ALA A 1 188 ? 11.807 0.074 -21.168 1.00 98.38 188 ALA A O 1
ATOM 1423 N N . ILE A 1 189 ? 10.955 -1.294 -19.600 1.00 98.62 189 ILE A N 1
ATOM 1424 C CA . ILE A 1 189 ? 11.155 -2.551 -20.332 1.00 98.62 189 ILE A CA 1
ATOM 1425 C C . ILE A 1 189 ? 9.906 -3.422 -20.257 1.00 98.62 189 ILE A C 1
ATOM 1427 O O . ILE A 1 189 ? 9.153 -3.337 -19.286 1.00 98.62 189 ILE A O 1
ATOM 1431 N N . ALA A 1 190 ? 9.705 -4.289 -21.246 1.00 98.62 190 ALA A N 1
ATOM 1432 C CA . ALA A 1 190 ? 8.666 -5.306 -21.167 1.00 98.62 190 ALA A CA 1
ATOM 1433 C C . ALA A 1 190 ? 8.976 -6.568 -21.964 1.00 98.62 190 ALA A C 1
ATOM 1435 O O . ALA A 1 190 ? 9.474 -6.499 -23.087 1.00 98.62 190 ALA A O 1
ATOM 1436 N N . ASP A 1 191 ? 8.560 -7.701 -21.410 1.00 98.44 191 ASP A N 1
ATOM 1437 C CA . ASP A 1 191 ? 8.260 -8.926 -22.138 1.00 98.44 191 ASP A CA 1
ATOM 1438 C C . ASP A 1 191 ? 6.739 -9.103 -22.151 1.00 98.44 191 ASP A C 1
ATOM 1440 O O . ASP A 1 191 ? 6.122 -9.521 -21.167 1.00 98.44 191 ASP A O 1
ATOM 1444 N N . ARG A 1 192 ? 6.120 -8.763 -23.285 1.00 97.06 192 ARG A N 1
ATOM 1445 C CA . ARG A 1 192 ? 4.660 -8.812 -23.439 1.00 97.06 192 ARG A CA 1
ATOM 1446 C C . ARG A 1 192 ? 4.114 -10.238 -23.452 1.00 97.06 192 ARG A C 1
ATOM 1448 O O . ARG A 1 192 ? 2.985 -10.441 -23.021 1.00 97.06 192 ARG A O 1
ATOM 1455 N N . ALA A 1 193 ? 4.900 -11.219 -23.903 1.00 97.00 193 ALA A N 1
ATOM 1456 C CA . ALA A 1 193 ? 4.467 -12.614 -23.953 1.00 97.00 193 ALA A CA 1
ATOM 1457 C C . ALA A 1 193 ? 4.323 -13.197 -22.540 1.00 97.00 193 ALA A C 1
ATOM 1459 O O . ALA A 1 193 ? 3.349 -13.888 -22.251 1.00 97.00 193 ALA A O 1
ATOM 1460 N N . ARG A 1 194 ? 5.258 -12.865 -21.640 1.00 97.56 194 ARG A N 1
ATOM 1461 C CA . ARG A 1 194 ? 5.199 -13.246 -20.218 1.00 97.56 194 ARG A CA 1
ATOM 1462 C C . ARG A 1 194 ? 4.450 -12.240 -19.336 1.00 97.56 194 ARG A C 1
ATOM 1464 O O . ARG A 1 194 ? 4.220 -12.528 -18.166 1.00 97.56 194 ARG A O 1
ATOM 1471 N N . ARG A 1 195 ? 4.039 -11.091 -19.888 1.00 98.25 195 ARG A N 1
ATOM 1472 C CA . ARG A 1 195 ? 3.390 -9.970 -19.177 1.00 98.25 195 ARG A CA 1
ATOM 1473 C C . ARG A 1 195 ? 4.246 -9.422 -18.029 1.00 98.25 195 ARG A C 1
ATOM 1475 O O . ARG A 1 195 ? 3.745 -9.109 -16.949 1.00 98.25 195 ARG A O 1
ATOM 1482 N N . LEU A 1 196 ? 5.546 -9.312 -18.280 1.00 98.75 196 LEU A N 1
ATOM 1483 C CA . LEU A 1 196 ? 6.526 -8.773 -17.344 1.00 98.75 196 LEU A CA 1
ATOM 1484 C C . LEU A 1 196 ? 6.916 -7.367 -17.780 1.00 98.75 196 LEU A C 1
ATOM 1486 O O . LEU A 1 196 ? 7.292 -7.160 -18.931 1.00 98.75 196 LEU A O 1
ATOM 1490 N N . TYR A 1 197 ? 6.840 -6.413 -16.863 1.00 98.88 197 TYR A N 1
ATOM 1491 C CA . TYR A 1 197 ? 7.105 -5.003 -17.112 1.00 98.88 197 TYR A CA 1
ATOM 1492 C C . TYR A 1 197 ? 8.066 -4.468 -16.057 1.00 98.88 197 TYR A C 1
ATOM 1494 O O . TYR A 1 197 ? 8.040 -4.895 -14.907 1.00 98.88 197 TYR A O 1
ATOM 1502 N N . GLY A 1 198 ? 8.912 -3.518 -16.437 1.00 98.50 198 GLY A N 1
ATOM 1503 C CA . GLY A 1 198 ? 9.858 -2.870 -15.538 1.00 98.50 198 GLY A CA 1
ATOM 1504 C C . GLY A 1 198 ? 9.917 -1.372 -15.789 1.00 98.50 198 GLY A C 1
ATOM 1505 O O . GLY A 1 198 ? 9.933 -0.950 -16.944 1.00 98.50 198 GLY A O 1
ATOM 1506 N N . LEU A 1 199 ? 9.961 -0.579 -14.721 1.00 98.12 199 LEU A N 1
ATOM 1507 C CA . LEU A 1 199 ? 10.103 0.874 -14.741 1.00 98.12 199 LEU A CA 1
ATOM 1508 C C . LEU A 1 199 ? 11.285 1.282 -13.869 1.00 98.12 199 LEU A C 1
ATOM 1510 O O . LEU A 1 199 ? 11.369 0.883 -12.713 1.00 98.12 199 LEU A O 1
ATOM 1514 N N . GLN A 1 200 ? 12.177 2.116 -14.392 1.00 96.12 200 GLN A N 1
ATOM 1515 C CA . GLN A 1 200 ? 13.321 2.625 -13.635 1.00 96.12 200 GLN A CA 1
ATOM 1516 C C . GLN A 1 200 ? 12.955 3.853 -12.774 1.00 96.12 200 GLN A C 1
ATOM 1518 O O . GLN A 1 200 ? 13.680 4.194 -11.836 1.00 96.12 200 GLN A O 1
ATOM 1523 N N . PHE A 1 201 ? 11.817 4.486 -13.071 1.00 95.69 201 PHE A N 1
ATOM 1524 C CA . PHE A 1 201 ? 11.242 5.626 -12.355 1.00 95.69 201 PHE A CA 1
ATOM 1525 C C . PHE A 1 201 ? 10.092 5.202 -11.432 1.00 95.69 201 PHE A C 1
ATOM 1527 O O . PHE A 1 201 ? 9.557 4.103 -11.554 1.00 95.69 201 PHE A O 1
ATOM 1534 N N . HIS A 1 202 ? 9.681 6.108 -10.544 1.00 96.56 202 HIS A N 1
ATOM 1535 C CA . HIS A 1 202 ? 8.588 5.893 -9.593 1.00 96.56 202 HIS A CA 1
ATOM 1536 C C . HIS A 1 202 ? 7.264 6.478 -10.123 1.00 96.56 202 HIS A C 1
ATOM 1538 O O . HIS A 1 202 ? 7.097 7.704 -10.106 1.00 96.56 202 HIS A O 1
ATOM 1544 N N . PRO A 1 203 ? 6.319 5.661 -10.632 1.00 97.44 203 PRO A N 1
ATOM 1545 C CA . PRO A 1 203 ? 5.004 6.141 -11.074 1.00 97.44 203 PRO A CA 1
ATOM 1546 C C . PRO A 1 203 ? 4.058 6.515 -9.916 1.00 97.44 203 PRO A C 1
ATOM 1548 O O . PRO A 1 203 ? 3.056 7.192 -10.118 1.00 97.44 203 PRO A O 1
ATOM 1551 N N . GLU A 1 204 ? 4.344 6.076 -8.695 1.00 96.81 204 GLU A N 1
ATOM 1552 C CA . GLU A 1 204 ? 3.487 6.260 -7.525 1.00 96.81 204 GLU A CA 1
ATOM 1553 C C . GLU A 1 204 ? 3.583 7.669 -6.908 1.00 96.81 204 GLU A C 1
ATOM 1555 O O . GLU A 1 204 ? 2.648 8.130 -6.237 1.00 96.81 204 GLU A O 1
ATOM 1560 N N . VAL A 1 205 ? 4.697 8.371 -7.149 1.00 95.56 205 VAL A N 1
ATOM 1561 C CA . VAL A 1 205 ? 4.987 9.690 -6.570 1.00 95.56 205 VAL A CA 1
ATOM 1562 C C . VAL A 1 205 ? 4.400 10.829 -7.402 1.00 95.56 205 VAL A C 1
ATOM 1564 O O . VAL A 1 205 ? 4.380 10.792 -8.627 1.00 95.56 205 VAL A O 1
ATOM 1567 N N . SER A 1 206 ? 4.004 11.915 -6.735 1.00 94.25 206 SER A N 1
ATOM 1568 C CA . SER A 1 206 ? 3.454 13.119 -7.386 1.00 94.25 206 SER A CA 1
ATOM 1569 C C . SER A 1 206 ? 4.427 13.814 -8.347 1.00 94.25 206 SER A C 1
ATOM 1571 O O . SER A 1 206 ? 4.007 14.590 -9.201 1.00 94.25 206 SER A O 1
ATOM 1573 N N . HIS A 1 207 ? 5.727 13.540 -8.222 1.00 95.69 207 HIS A N 1
ATOM 1574 C CA . HIS A 1 207 ? 6.764 14.054 -9.114 1.00 95.69 207 HIS A CA 1
ATOM 1575 C C . HIS A 1 207 ? 6.766 13.398 -10.505 1.00 95.69 207 HIS A C 1
ATOM 1577 O O . HIS A 1 207 ? 7.450 13.901 -11.394 1.00 95.69 207 HIS A O 1
ATOM 1583 N N . THR A 1 208 ? 5.993 12.325 -10.696 1.00 97.12 208 THR A N 1
ATOM 1584 C CA . THR A 1 208 ? 5.670 11.730 -11.999 1.00 97.12 208 THR A CA 1
ATOM 1585 C C . THR A 1 208 ? 4.175 11.969 -12.256 1.00 97.12 208 THR A C 1
ATOM 1587 O O . THR A 1 208 ? 3.360 11.120 -11.899 1.00 97.12 208 THR A O 1
ATOM 1590 N N . PRO A 1 209 ? 3.764 13.122 -12.826 1.00 95.38 209 PRO A N 1
ATOM 1591 C CA . PRO A 1 209 ? 2.355 13.543 -12.832 1.00 95.38 209 PRO A CA 1
ATOM 1592 C C . PRO A 1 209 ? 1.396 12.580 -13.548 1.00 95.38 209 PRO A C 1
ATOM 1594 O O . PRO A 1 209 ? 0.237 12.475 -13.172 1.00 95.38 209 PRO A O 1
ATOM 1597 N N . TRP A 1 210 ? 1.900 11.869 -14.555 1.00 96.94 210 TRP A N 1
ATOM 1598 C CA . TRP A 1 210 ? 1.205 10.867 -15.375 1.00 96.94 210 TRP A CA 1
ATOM 1599 C C . TRP A 1 210 ? 1.449 9.429 -14.884 1.00 96.94 210 TRP A C 1
ATOM 1601 O O . TRP A 1 210 ? 1.069 8.457 -15.531 1.00 96.94 210 TRP A O 1
ATOM 1611 N N . GLY A 1 211 ? 2.116 9.250 -13.740 1.00 97.69 211 GLY A N 1
ATOM 1612 C CA . GLY A 1 211 ? 2.460 7.925 -13.223 1.00 97.69 211 GLY A CA 1
ATOM 1613 C C . GLY A 1 211 ? 1.227 7.086 -12.869 1.00 97.69 211 GLY A C 1
ATOM 1614 O O . GLY A 1 211 ? 1.224 5.871 -13.074 1.00 97.69 211 GLY A O 1
ATOM 1615 N N . SER A 1 212 ? 0.136 7.733 -12.444 1.00 97.06 212 SER A N 1
ATOM 1616 C CA . SER A 1 212 ? -1.158 7.071 -12.249 1.00 97.06 212 SER A CA 1
ATOM 1617 C C . SER A 1 212 ? -1.716 6.463 -13.534 1.00 97.06 212 SER A C 1
ATOM 1619 O O . SER A 1 212 ? -2.355 5.419 -13.459 1.00 97.06 212 SER A O 1
ATOM 1621 N N . ASP A 1 213 ? -1.460 7.057 -14.702 1.00 98.00 213 ASP A N 1
ATOM 1622 C CA . ASP A 1 213 ? -1.922 6.522 -15.986 1.00 98.00 213 ASP A CA 1
ATOM 1623 C C . ASP A 1 213 ? -1.165 5.257 -16.389 1.00 98.00 213 ASP A C 1
ATOM 1625 O O . ASP A 1 213 ? -1.772 4.311 -16.880 1.00 98.00 213 ASP A O 1
ATOM 1629 N N . VAL A 1 214 ? 0.136 5.180 -16.096 1.00 98.31 214 VAL A N 1
ATOM 1630 C CA . VAL A 1 214 ? 0.921 3.948 -16.291 1.00 98.31 214 VAL A CA 1
ATOM 1631 C C . VAL A 1 214 ? 0.411 2.829 -15.397 1.00 98.31 214 VAL A C 1
ATOM 1633 O O . VAL A 1 214 ? 0.209 1.709 -15.863 1.00 98.31 214 VAL A O 1
ATOM 1636 N N . LEU A 1 215 ? 0.182 3.125 -14.112 1.00 98.44 215 LEU A N 1
ATOM 1637 C CA . LEU A 1 215 ? -0.382 2.147 -13.181 1.00 98.44 215 LEU A CA 1
ATOM 1638 C C . LEU A 1 215 ? -1.774 1.712 -13.647 1.00 98.44 215 LEU A C 1
ATOM 1640 O O . LEU A 1 215 ? -2.055 0.521 -13.681 1.00 98.44 215 LEU A O 1
ATOM 1644 N N . ARG A 1 216 ? -2.616 2.650 -14.092 1.00 98.12 216 ARG A N 1
ATOM 1645 C CA . ARG A 1 216 ? -3.933 2.376 -14.681 1.00 98.12 216 ARG A CA 1
ATOM 1646 C C . ARG A 1 216 ? -3.836 1.430 -15.879 1.00 98.12 216 ARG A C 1
ATOM 1648 O O . ARG A 1 216 ? -4.581 0.454 -15.942 1.00 98.12 216 ARG A O 1
ATOM 1655 N N . ASN A 1 217 ? -2.912 1.686 -16.800 1.00 98.31 217 ASN A N 1
ATOM 1656 C CA . ASN A 1 217 ? -2.707 0.855 -17.983 1.00 98.31 217 ASN A CA 1
ATOM 1657 C C . ASN A 1 217 ? -2.197 -0.544 -17.601 1.00 98.31 217 ASN A C 1
ATOM 1659 O O . ASN A 1 217 ? -2.730 -1.536 -18.091 1.00 98.31 217 ASN A O 1
ATOM 1663 N N . PHE A 1 218 ? -1.252 -0.657 -16.662 1.00 98.62 218 PHE A N 1
ATOM 1664 C CA . PHE A 1 218 ? -0.821 -1.958 -16.143 1.00 98.62 218 PHE A CA 1
ATOM 1665 C C . PHE A 1 218 ? -1.984 -2.735 -15.500 1.00 98.62 218 PHE A C 1
ATOM 1667 O O . PHE A 1 218 ? -2.210 -3.900 -15.820 1.00 98.62 218 PHE A O 1
ATOM 1674 N N . LEU A 1 219 ? -2.767 -2.092 -14.633 1.00 98.25 219 LEU A N 1
ATOM 1675 C CA . LEU A 1 219 ? -3.875 -2.738 -13.928 1.00 98.25 219 LEU A CA 1
ATOM 1676 C C . LEU A 1 219 ? -4.985 -3.210 -14.874 1.00 98.25 219 LEU A C 1
ATOM 1678 O O . LEU A 1 219 ? -5.472 -4.330 -14.746 1.00 98.25 219 LEU A O 1
ATOM 1682 N N . TYR A 1 220 ? -5.394 -2.386 -15.834 1.00 97.31 220 TYR A N 1
ATOM 1683 C CA . TYR A 1 220 ? -6.561 -2.705 -16.659 1.00 97.31 220 TYR A CA 1
ATOM 1684 C C . TYR A 1 220 ? -6.206 -3.387 -17.978 1.00 97.31 220 TYR A C 1
ATOM 1686 O O . TYR A 1 220 ? -6.895 -4.322 -18.369 1.00 97.31 220 TYR A O 1
ATOM 1694 N N . GLN A 1 221 ? -5.131 -2.971 -18.651 1.00 96.00 221 GLN A N 1
ATOM 1695 C CA . GLN A 1 221 ? -4.755 -3.541 -19.951 1.00 96.00 221 GLN A CA 1
ATOM 1696 C C . GLN A 1 221 ? -3.918 -4.813 -19.796 1.00 96.00 221 GLN A C 1
ATOM 1698 O O . GLN A 1 221 ? -4.075 -5.751 -20.572 1.00 96.00 221 GLN A O 1
ATOM 1703 N N . VAL A 1 222 ? -3.041 -4.870 -18.786 1.00 97.00 222 VAL A N 1
ATOM 1704 C CA . VAL A 1 222 ? -2.141 -6.019 -18.591 1.00 97.00 222 VAL A CA 1
ATOM 1705 C C . VAL A 1 222 ? -2.721 -7.034 -17.605 1.00 97.00 222 VAL A C 1
ATOM 1707 O O . VAL A 1 222 ? -2.731 -8.233 -17.897 1.00 97.00 222 VAL A O 1
ATOM 1710 N N . CYS A 1 223 ? -3.205 -6.572 -16.447 1.00 97.50 223 CYS A N 1
ATOM 1711 C CA . CYS A 1 223 ? -3.764 -7.459 -15.419 1.00 97.50 223 CYS A CA 1
ATOM 1712 C C . CYS A 1 223 ? -5.231 -7.826 -15.678 1.00 97.50 223 CYS A C 1
ATOM 1714 O O . CYS A 1 223 ? -5.695 -8.851 -15.186 1.00 97.50 223 CYS A O 1
ATOM 1716 N N . GLY A 1 224 ? -5.949 -7.024 -16.472 1.00 95.75 224 GLY A N 1
ATOM 1717 C CA . GLY A 1 224 ? -7.361 -7.257 -16.774 1.00 95.75 224 GLY A CA 1
ATOM 1718 C C . GLY A 1 224 ? -8.298 -6.961 -15.604 1.00 95.75 224 GLY A C 1
ATOM 1719 O O . GLY A 1 224 ? -9.385 -7.532 -15.546 1.00 95.75 224 GLY A O 1
ATOM 1720 N N . CYS A 1 225 ? -7.892 -6.106 -14.658 1.00 95.81 225 CYS A N 1
ATOM 1721 C CA . CYS A 1 225 ? -8.761 -5.700 -13.557 1.00 95.81 225 CYS A CA 1
ATOM 1722 C C . CYS A 1 225 ? -9.994 -4.939 -14.083 1.00 95.81 225 CYS A C 1
ATOM 1724 O O . CYS A 1 225 ? -9.949 -4.274 -15.118 1.00 95.81 225 CYS A O 1
ATOM 1726 N N . THR A 1 226 ? -11.094 -4.988 -13.339 1.00 90.75 226 THR A N 1
ATOM 1727 C CA . THR A 1 226 ? -12.410 -4.450 -13.728 1.00 90.75 226 THR A CA 1
ATOM 1728 C C . THR A 1 226 ? -12.868 -3.258 -12.883 1.00 90.75 226 THR A C 1
ATOM 1730 O O . THR A 1 226 ? -13.993 -2.788 -13.036 1.00 90.75 226 THR A O 1
ATOM 1733 N N . ALA A 1 227 ? -11.986 -2.731 -12.026 1.00 86.62 227 ALA A N 1
ATOM 1734 C CA . ALA A 1 227 ? -12.268 -1.619 -11.114 1.00 86.62 227 ALA A CA 1
ATOM 1735 C C . ALA A 1 227 ? -13.356 -1.958 -10.073 1.00 86.62 227 ALA A C 1
ATOM 1737 O O . ALA A 1 227 ? -14.185 -1.115 -9.717 1.00 86.62 227 ALA A O 1
ATOM 1738 N N . SER A 1 228 ? -13.351 -3.201 -9.579 1.00 79.50 228 SER A N 1
ATOM 1739 C CA . SER A 1 228 ? -14.389 -3.746 -8.695 1.00 79.50 228 SER A CA 1
ATOM 1740 C C . SER A 1 228 ? -14.398 -3.162 -7.272 1.00 79.50 228 SER A C 1
ATOM 1742 O O . SER A 1 228 ? -15.311 -3.439 -6.491 1.00 79.50 228 SER A O 1
ATOM 1744 N N . TRP A 1 229 ? -13.361 -2.420 -6.871 1.00 79.69 229 TRP A N 1
ATOM 1745 C CA . TRP A 1 229 ? -13.240 -1.897 -5.510 1.00 79.69 229 TRP A CA 1
ATOM 1746 C C . TRP A 1 229 ? -13.903 -0.525 -5.366 1.00 79.69 229 TRP A C 1
ATOM 1748 O O . TRP A 1 229 ? -13.480 0.461 -5.972 1.00 79.69 229 TRP A O 1
ATOM 1758 N N . SER A 1 230 ? -14.903 -0.437 -4.491 1.00 79.94 230 SER A N 1
ATOM 1759 C CA . SER A 1 230 ? -15.511 0.824 -4.072 1.00 79.94 230 SER A CA 1
ATOM 1760 C C . SER A 1 230 ? -15.673 0.852 -2.554 1.00 79.94 230 SER A C 1
ATOM 1762 O O . SER A 1 230 ? -15.726 -0.185 -1.894 1.00 79.94 230 SER A O 1
ATOM 1764 N N . MET A 1 231 ? -15.746 2.055 -1.980 1.00 80.31 231 MET A N 1
ATOM 1765 C CA . MET A 1 231 ? -16.030 2.195 -0.548 1.00 80.31 231 MET A CA 1
ATOM 1766 C C . MET A 1 231 ? -17.424 1.679 -0.189 1.00 80.31 231 MET A C 1
ATOM 1768 O O . MET A 1 231 ? -17.608 1.150 0.898 1.00 80.31 231 MET A O 1
ATOM 1772 N N . GLU A 1 232 ? -18.388 1.801 -1.100 1.00 79.44 232 GLU A N 1
ATOM 1773 C CA . GLU A 1 232 ? -19.745 1.296 -0.900 1.00 79.44 232 GLU A CA 1
ATOM 1774 C C . GLU A 1 232 ? -19.762 -0.230 -0.791 1.00 79.44 232 GLU A C 1
ATOM 1776 O O . GLU A 1 232 ? -20.248 -0.757 0.210 1.00 79.44 232 GLU A O 1
ATOM 1781 N N . SER A 1 233 ? -19.121 -0.931 -1.737 1.00 77.56 233 SER A N 1
ATOM 1782 C CA . SER A 1 233 ? -19.024 -2.389 -1.668 1.00 77.56 233 SER A CA 1
ATOM 1783 C C . SER A 1 233 ? -18.249 -2.822 -0.427 1.00 77.56 233 SER A C 1
ATOM 1785 O O . SER A 1 233 ? -18.669 -3.748 0.261 1.00 77.56 233 SER A O 1
ATOM 1787 N N . PHE A 1 234 ? -17.167 -2.121 -0.069 1.00 83.25 234 PHE A N 1
ATOM 1788 C CA . PHE A 1 234 ? -16.430 -2.386 1.166 1.00 83.25 234 PHE A CA 1
ATOM 1789 C C . PHE A 1 234 ? -17.295 -2.247 2.425 1.00 83.25 234 PHE A C 1
ATOM 1791 O O . PHE A 1 234 ? -17.234 -3.119 3.287 1.00 83.25 234 PHE A O 1
ATOM 1798 N N . VAL A 1 235 ? -18.097 -1.184 2.540 1.00 87.69 235 VAL A N 1
ATOM 1799 C CA . VAL A 1 235 ? -18.951 -0.946 3.713 1.00 87.69 235 VAL A CA 1
ATOM 1800 C C . VAL A 1 235 ? -19.980 -2.060 3.872 1.00 87.69 235 VAL A C 1
ATOM 1802 O O . VAL A 1 235 ? -20.113 -2.593 4.970 1.00 87.69 235 VAL A O 1
ATOM 1805 N N . GLU A 1 236 ? -20.686 -2.431 2.801 1.00 85.81 236 GLU A N 1
ATOM 1806 C CA . GLU A 1 236 ? -21.669 -3.525 2.843 1.00 85.81 236 GLU A CA 1
ATOM 1807 C C . GLU A 1 236 ? -21.027 -4.834 3.306 1.00 85.81 236 GLU A C 1
ATOM 1809 O O . GLU A 1 236 ? -21.531 -5.504 4.206 1.00 85.81 236 GLU A O 1
ATOM 1814 N N . ARG A 1 237 ? -19.846 -5.141 2.767 1.00 79.12 237 ARG A N 1
ATOM 1815 C CA . ARG A 1 237 ? -19.081 -6.335 3.128 1.00 79.12 237 ARG A CA 1
ATOM 1816 C C . ARG A 1 237 ? -18.614 -6.330 4.578 1.00 79.12 237 ARG A C 1
ATOM 1818 O O . ARG A 1 237 ? -18.807 -7.318 5.276 1.00 79.12 237 ARG A O 1
ATOM 1825 N N . ALA A 1 238 ? -17.999 -5.238 5.027 1.00 88.94 238 ALA A N 1
ATOM 1826 C CA . ALA A 1 238 ? -17.498 -5.119 6.392 1.00 88.94 238 ALA A CA 1
ATOM 1827 C C . ALA A 1 238 ? -18.645 -5.269 7.401 1.00 88.94 238 ALA A C 1
ATOM 1829 O O . ALA A 1 238 ? -18.497 -5.927 8.425 1.00 88.94 238 ALA A O 1
ATOM 1830 N N . VAL A 1 239 ? -19.817 -4.714 7.081 1.00 92.38 239 VAL A N 1
ATOM 1831 C CA . VAL A 1 239 ? -21.037 -4.871 7.879 1.00 92.38 239 VAL A CA 1
ATOM 1832 C C . VAL A 1 239 ? -21.456 -6.341 7.987 1.00 92.38 239 VAL A C 1
ATOM 1834 O O . VAL A 1 239 ? -21.776 -6.802 9.084 1.00 92.38 239 VAL A O 1
ATOM 1837 N N . ASP A 1 240 ? -21.435 -7.090 6.885 1.00 90.19 240 ASP A N 1
ATOM 1838 C CA . ASP A 1 240 ? -21.786 -8.514 6.886 1.00 90.19 240 ASP A CA 1
ATOM 1839 C C . ASP A 1 240 ? -20.754 -9.377 7.628 1.00 90.19 240 ASP A C 1
ATOM 1841 O O . ASP A 1 240 ? -21.138 -10.258 8.400 1.00 90.19 240 ASP A O 1
ATOM 1845 N N . GLU A 1 241 ? -19.460 -9.096 7.459 1.00 90.00 241 GLU A N 1
ATOM 1846 C CA . GLU A 1 241 ? -18.365 -9.765 8.174 1.00 90.00 241 GLU A CA 1
ATOM 1847 C C . GLU A 1 241 ? -18.469 -9.536 9.687 1.00 90.00 241 GLU A C 1
ATOM 1849 O O . GLU A 1 241 ? -18.471 -10.498 10.458 1.00 90.00 241 GLU A O 1
ATOM 1854 N N . ILE A 1 242 ? -18.663 -8.285 10.119 1.00 93.81 242 ILE A N 1
ATOM 1855 C CA . ILE A 1 242 ? -18.871 -7.937 11.532 1.00 93.81 242 ILE A CA 1
ATOM 1856 C C . ILE A 1 242 ? -20.101 -8.667 12.084 1.00 93.81 242 ILE A C 1
ATOM 1858 O O . ILE A 1 242 ? -20.051 -9.241 13.176 1.00 93.81 242 ILE A O 1
ATOM 1862 N N . ARG A 1 243 ? -21.212 -8.682 11.334 1.00 94.38 243 ARG A N 1
ATOM 1863 C CA . ARG A 1 243 ? -22.444 -9.361 11.754 1.00 94.38 243 ARG A CA 1
ATOM 1864 C C . ARG A 1 243 ? -22.229 -10.865 11.916 1.00 94.38 243 ARG A C 1
ATOM 1866 O O . ARG A 1 243 ? -22.710 -11.434 12.895 1.00 94.38 243 ARG A O 1
ATOM 1873 N N . ALA A 1 244 ? -21.512 -11.498 10.989 1.00 93.31 244 ALA A N 1
ATOM 1874 C CA . ALA A 1 244 ? -21.205 -12.923 11.041 1.00 93.31 244 ALA A CA 1
ATOM 1875 C C . ALA A 1 244 ? -20.265 -13.266 12.206 1.00 93.31 244 ALA A C 1
ATOM 1877 O O . ALA A 1 244 ? -20.532 -14.215 12.941 1.00 93.31 244 ALA A O 1
ATOM 1878 N N . GLN A 1 245 ? -19.208 -12.476 12.409 1.00 93.56 245 GLN A N 1
ATOM 1879 C CA . GLN A 1 245 ? -18.206 -12.709 13.449 1.00 93.56 245 GLN A CA 1
ATOM 1880 C C . GLN A 1 245 ? -18.774 -12.526 14.862 1.00 93.56 245 GLN A C 1
ATOM 1882 O O . GLN A 1 245 ? -18.504 -13.334 15.748 1.00 93.56 245 GLN A O 1
ATOM 1887 N N . ILE A 1 246 ? -19.573 -11.479 15.085 1.00 94.31 246 ILE A N 1
ATOM 1888 C CA . ILE A 1 246 ? -20.188 -11.209 16.394 1.00 94.31 246 ILE A CA 1
ATOM 1889 C C . ILE A 1 246 ? -21.405 -12.119 16.625 1.00 94.31 246 ILE A C 1
ATOM 1891 O O . ILE A 1 246 ? -21.755 -12.410 17.770 1.00 94.31 246 ILE A O 1
ATOM 1895 N N . ALA A 1 247 ? -22.052 -12.584 15.552 1.00 93.56 247 ALA A N 1
ATOM 1896 C CA . ALA A 1 247 ? -23.251 -13.415 15.581 1.00 93.56 247 ALA A CA 1
ATOM 1897 C C . ALA A 1 247 ? -24.337 -12.807 16.490 1.00 93.56 247 ALA A C 1
ATOM 1899 O O . ALA A 1 247 ? -24.854 -11.730 16.190 1.00 93.56 247 ALA A O 1
ATOM 1900 N N . ALA A 1 248 ? -24.664 -13.459 17.612 1.00 93.38 248 ALA A N 1
ATOM 1901 C CA . ALA A 1 248 ? -25.637 -12.998 18.610 1.00 93.38 248 ALA A CA 1
ATOM 1902 C C . ALA A 1 248 ? -25.014 -12.208 19.785 1.00 93.38 248 ALA A C 1
ATOM 1904 O O . ALA A 1 248 ? -25.736 -11.762 20.673 1.00 93.38 248 ALA A O 1
ATOM 1905 N N . GLY A 1 249 ? -23.691 -12.017 19.796 1.00 95.06 249 GLY A N 1
ATOM 1906 C CA . GLY A 1 249 ? -22.958 -11.331 20.861 1.00 95.06 249 GLY A CA 1
ATOM 1907 C C . GLY A 1 249 ? -23.195 -9.819 20.932 1.00 95.06 249 GLY A C 1
ATOM 1908 O O . GLY A 1 249 ? -23.966 -9.241 20.165 1.00 95.06 249 GLY A O 1
ATOM 1909 N N . ARG A 1 250 ? -22.508 -9.166 21.869 1.00 94.81 250 ARG A N 1
ATOM 1910 C CA . ARG A 1 250 ? -22.472 -7.702 22.018 1.00 94.81 250 ARG A CA 1
ATOM 1911 C C . ARG A 1 250 ? -21.046 -7.216 21.796 1.00 94.81 250 ARG A C 1
ATOM 1913 O O . ARG A 1 250 ? -20.106 -7.987 21.982 1.00 94.81 250 ARG A O 1
ATOM 1920 N N . ALA A 1 251 ? -20.891 -5.954 21.416 1.00 95.25 251 ALA A N 1
ATOM 1921 C CA . ALA A 1 251 ? -19.582 -5.331 21.269 1.00 95.25 251 ALA A CA 1
ATOM 1922 C C . ALA A 1 251 ? -19.503 -4.022 22.048 1.00 95.25 251 ALA A C 1
ATOM 1924 O O . ALA A 1 251 ? -20.489 -3.295 22.180 1.00 95.25 251 ALA A O 1
ATOM 1925 N N . ILE A 1 252 ? -18.299 -3.723 22.526 1.00 94.81 252 ILE A N 1
ATOM 1926 C CA . ILE A 1 252 ? -17.947 -2.444 23.127 1.00 94.81 252 ILE A CA 1
ATOM 1927 C C . ILE A 1 252 ? -16.944 -1.731 22.220 1.00 94.81 252 ILE A C 1
ATOM 1929 O O . ILE A 1 252 ? -16.023 -2.358 21.697 1.00 94.81 252 ILE A O 1
ATOM 1933 N N . CYS A 1 253 ? -17.119 -0.428 22.019 1.00 94.56 253 CYS A N 1
ATOM 1934 C CA . CYS A 1 253 ? -16.218 0.388 21.210 1.00 94.56 253 CYS A CA 1
ATOM 1935 C C . CYS A 1 253 ? -15.736 1.600 22.011 1.00 94.56 253 CYS A C 1
ATOM 1937 O O . CYS A 1 253 ? -16.541 2.388 22.507 1.00 94.56 253 CYS A O 1
ATOM 1939 N N . ALA A 1 254 ? -14.417 1.757 22.130 1.00 94.00 254 ALA A N 1
ATOM 1940 C CA . ALA A 1 254 ? -13.815 2.972 22.663 1.00 94.00 254 ALA A CA 1
ATOM 1941 C C . ALA A 1 254 ? -13.866 4.068 21.595 1.00 94.00 254 ALA A C 1
ATOM 1943 O O . ALA A 1 254 ? -13.173 3.990 20.578 1.00 94.00 254 ALA A O 1
ATOM 1944 N N . LEU A 1 255 ? -14.687 5.085 21.829 1.00 93.31 255 LEU A N 1
ATOM 1945 C CA . LEU A 1 255 ? -14.840 6.213 20.927 1.00 93.31 255 LEU A CA 1
ATOM 1946 C C . LEU A 1 255 ? -13.926 7.338 21.407 1.00 93.31 255 LEU A C 1
ATOM 1948 O O . LEU A 1 255 ? -13.939 7.688 22.582 1.00 93.31 255 LEU A O 1
ATOM 1952 N N . SER A 1 256 ? -13.091 7.869 20.515 1.00 90.44 256 SER A N 1
ATOM 1953 C CA . SER A 1 256 ? -12.099 8.900 20.862 1.00 90.44 256 SER A CA 1
ATOM 1954 C C . SER A 1 256 ? -12.426 10.285 20.308 1.00 90.44 256 SER A C 1
ATOM 1956 O O . SER A 1 256 ? -11.763 11.244 20.680 1.00 90.44 256 SER A O 1
ATOM 1958 N N . GLY A 1 257 ? -13.390 10.384 19.386 1.00 83.38 257 GLY A N 1
ATOM 1959 C CA . GLY A 1 257 ? -13.634 11.577 18.562 1.00 83.38 257 GLY A CA 1
ATOM 1960 C C . GLY A 1 257 ? -12.809 11.614 17.267 1.00 83.38 257 GLY A C 1
ATOM 1961 O O . GLY A 1 257 ? -13.100 12.393 16.363 1.00 83.38 257 GLY A O 1
ATOM 1962 N N . GLY A 1 258 ? -11.817 10.727 17.126 1.00 88.69 258 GLY A N 1
ATOM 1963 C CA . GLY A 1 258 ? -11.058 10.555 15.888 1.00 88.69 258 GLY A CA 1
ATOM 1964 C C . GLY A 1 258 ? -11.853 9.838 14.791 1.00 88.69 258 GLY A C 1
ATOM 1965 O O . GLY A 1 258 ? -12.738 9.030 15.069 1.00 88.69 258 GLY A O 1
ATOM 1966 N N . VAL A 1 259 ? -11.486 10.090 13.530 1.00 89.69 259 VAL A N 1
ATOM 1967 C CA . VAL A 1 259 ? -12.171 9.526 12.351 1.00 89.69 259 VAL A CA 1
ATOM 1968 C C . VAL A 1 259 ? -12.170 7.993 12.323 1.00 89.69 259 VAL A C 1
ATOM 1970 O O . VAL A 1 259 ? -13.166 7.400 11.921 1.00 89.69 259 VAL A O 1
ATOM 1973 N N . ASP A 1 260 ? -11.105 7.346 12.804 1.00 91.00 260 ASP A N 1
ATOM 1974 C CA . ASP A 1 260 ? -10.978 5.884 12.759 1.00 91.00 260 ASP A CA 1
ATOM 1975 C C . ASP A 1 260 ? -11.970 5.192 13.704 1.00 91.00 260 ASP A C 1
ATOM 1977 O O . ASP A 1 260 ? -12.721 4.312 13.283 1.00 91.00 260 ASP A O 1
ATOM 1981 N N . SER A 1 261 ? -12.015 5.611 14.976 1.00 92.06 261 SER A N 1
ATOM 1982 C CA . SER A 1 261 ? -12.949 5.048 15.963 1.00 92.06 261 SER A CA 1
ATOM 1983 C C . SER A 1 261 ? -14.396 5.399 15.618 1.00 92.06 261 SER A C 1
ATOM 1985 O O . SER A 1 261 ? -15.280 4.559 15.770 1.00 92.06 261 SER A O 1
ATOM 1987 N N . ALA A 1 262 ? -14.629 6.590 15.061 1.00 91.25 262 ALA A N 1
ATOM 1988 C CA . ALA A 1 262 ? -15.922 7.006 14.536 1.00 91.25 262 ALA A CA 1
ATOM 1989 C C . ALA A 1 262 ? -16.403 6.118 13.373 1.00 91.25 262 ALA A C 1
ATOM 1991 O O . ALA A 1 262 ? -17.541 5.647 13.384 1.00 91.25 262 ALA A O 1
ATOM 1992 N N . ALA A 1 263 ? -15.542 5.850 12.387 1.00 91.44 263 ALA A N 1
ATOM 1993 C CA . ALA A 1 263 ? -15.868 4.986 11.254 1.00 91.44 263 ALA A CA 1
ATOM 1994 C C . ALA A 1 263 ? -16.087 3.531 11.695 1.00 91.44 263 ALA A C 1
ATOM 1996 O O . ALA A 1 263 ? -17.051 2.897 11.262 1.00 91.44 263 ALA A O 1
ATOM 1997 N N . ALA A 1 264 ? -15.242 3.017 12.595 1.00 93.25 264 ALA A N 1
ATOM 1998 C CA . ALA A 1 264 ? -15.396 1.682 13.168 1.00 93.25 264 ALA A CA 1
ATOM 1999 C C . ALA A 1 264 ? -16.718 1.543 13.941 1.00 93.25 264 ALA A C 1
ATOM 2001 O O . ALA A 1 264 ? -17.448 0.573 13.733 1.00 93.25 264 ALA A O 1
ATOM 2002 N N . ALA A 1 265 ? -17.066 2.532 14.773 1.00 92.75 265 ALA A N 1
ATOM 2003 C CA . ALA A 1 265 ? -18.341 2.575 15.484 1.00 92.75 265 ALA A CA 1
ATOM 2004 C C . ALA A 1 265 ? -19.529 2.623 14.513 1.00 92.75 265 ALA A C 1
ATOM 2006 O O . ALA A 1 265 ? -20.485 1.874 14.690 1.00 92.75 265 ALA A O 1
ATOM 2007 N N . GLY A 1 266 ? -19.453 3.434 13.453 1.00 91.38 266 GLY A N 1
ATOM 2008 C CA . GLY A 1 266 ? -20.496 3.509 12.426 1.00 91.38 266 GLY A CA 1
ATOM 2009 C C . GLY A 1 266 ? -20.711 2.184 11.685 1.00 91.38 266 GLY A C 1
ATOM 2010 O O . GLY A 1 266 ? -21.852 1.752 11.508 1.00 91.38 266 GLY A O 1
ATOM 2011 N N . LEU A 1 267 ? -19.628 1.500 11.299 1.00 93.25 267 LEU A N 1
ATOM 2012 C CA . LEU A 1 267 ? -19.692 0.174 10.671 1.00 93.25 267 LEU A CA 1
ATOM 2013 C C . LEU A 1 267 ? -20.280 -0.875 11.620 1.00 93.25 267 LEU A C 1
ATOM 2015 O O . LEU A 1 267 ? -21.195 -1.606 11.241 1.00 93.25 267 LEU A O 1
ATOM 2019 N N . ALA A 1 268 ? -19.791 -0.923 12.861 1.00 94.25 268 ALA A N 1
ATOM 2020 C CA . ALA A 1 268 ? -20.280 -1.861 13.862 1.00 94.25 268 ALA A CA 1
ATOM 2021 C C . ALA A 1 268 ? -21.760 -1.613 14.187 1.00 94.25 268 ALA A C 1
ATOM 2023 O O . ALA A 1 268 ? -22.546 -2.557 14.212 1.00 94.25 268 ALA A O 1
ATOM 2024 N N . PHE A 1 269 ? -22.178 -0.356 14.343 1.00 94.00 269 PHE A N 1
ATOM 2025 C CA . PHE A 1 269 ? -23.574 -0.015 14.602 1.00 94.00 269 PHE A CA 1
ATOM 2026 C C . PHE A 1 269 ? -24.477 -0.440 13.441 1.00 94.00 269 PHE A C 1
ATOM 2028 O O . PHE A 1 269 ? -25.503 -1.079 13.658 1.00 94.00 269 PHE A O 1
ATOM 2035 N N . ARG A 1 270 ? -24.064 -0.199 12.191 1.00 92.88 270 ARG A N 1
ATOM 2036 C CA . ARG A 1 270 ? -24.802 -0.680 11.011 1.00 92.88 270 ARG A CA 1
ATOM 2037 C C . ARG A 1 270 ? -24.893 -2.214 10.952 1.00 92.88 270 ARG A C 1
ATOM 2039 O O . ARG A 1 270 ? -25.858 -2.751 10.405 1.00 92.88 270 ARG A O 1
ATOM 2046 N N . ALA A 1 271 ? -23.916 -2.929 11.508 1.0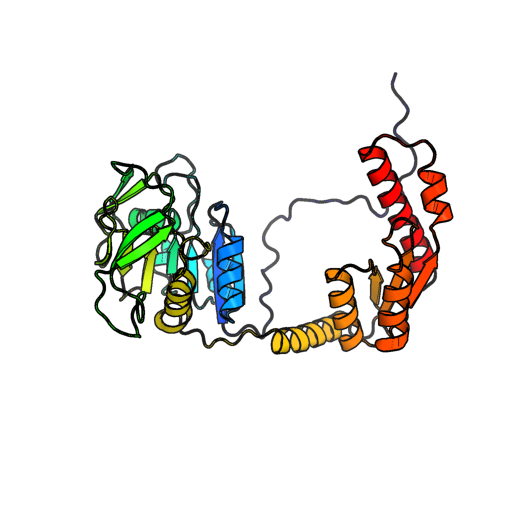0 94.25 271 ALA A N 1
ATOM 2047 C CA . ALA A 1 271 ? -23.893 -4.390 11.544 1.00 94.25 271 ALA A CA 1
ATOM 2048 C C . ALA A 1 271 ? -24.772 -5.001 12.640 1.00 94.25 271 ALA A C 1
ATOM 2050 O O . ALA A 1 271 ? -25.501 -5.962 12.364 1.00 94.25 271 ALA A O 1
ATOM 2051 N N . ILE A 1 272 ? -24.698 -4.471 13.866 1.00 95.12 272 ILE A N 1
ATOM 2052 C CA . ILE A 1 272 ? -25.274 -5.109 15.062 1.00 95.12 272 ILE A CA 1
ATOM 2053 C C . ILE A 1 272 ? -26.256 -4.235 15.859 1.00 95.12 272 ILE A C 1
ATOM 2055 O O . ILE A 1 272 ? -26.840 -4.739 16.822 1.00 95.12 272 ILE A O 1
ATOM 2059 N N . GLY A 1 273 ? -26.472 -2.980 15.456 1.00 93.31 273 GLY A N 1
ATOM 2060 C CA . GLY A 1 273 ? -27.410 -2.037 16.073 1.00 93.31 273 GLY A CA 1
ATOM 2061 C C . GLY A 1 273 ? -27.133 -1.809 17.558 1.00 93.31 273 GLY A C 1
ATOM 2062 O O . GLY A 1 273 ? -25.982 -1.675 17.972 1.00 93.31 273 GLY A O 1
ATOM 2063 N N . ASP A 1 274 ? -28.189 -1.866 18.369 1.00 92.62 274 ASP A N 1
ATOM 2064 C CA . ASP A 1 274 ? -28.179 -1.629 19.826 1.00 92.62 274 ASP A CA 1
ATOM 2065 C C . ASP A 1 274 ? -27.338 -2.631 20.638 1.00 92.62 274 ASP A C 1
ATOM 2067 O O . ASP A 1 274 ? -27.173 -2.502 21.854 1.00 92.62 274 ASP A O 1
ATOM 2071 N N . ARG A 1 275 ? -26.792 -3.664 19.985 1.00 94.56 275 ARG A N 1
ATOM 2072 C CA . ARG A 1 275 ? -25.819 -4.575 20.604 1.00 94.56 275 ARG A CA 1
ATOM 2073 C C . ARG A 1 275 ? -24.410 -3.985 20.655 1.00 94.56 275 ARG A C 1
ATOM 2075 O O . ARG A 1 275 ? -23.536 -4.603 21.266 1.00 94.56 275 ARG A O 1
ATOM 2082 N N . LEU A 1 276 ? -24.191 -2.829 20.030 1.00 95.44 276 LEU A N 1
ATOM 2083 C CA . LEU A 1 276 ? -22.997 -2.015 20.195 1.00 95.44 276 LEU A CA 1
ATOM 2084 C C . LEU A 1 276 ? -23.199 -1.001 21.324 1.00 95.44 276 LEU A C 1
ATOM 2086 O O . LEU A 1 276 ? -24.131 -0.200 21.277 1.00 95.44 276 LEU A O 1
ATOM 2090 N N . THR A 1 277 ? -22.265 -0.973 22.272 1.00 94.94 277 THR A N 1
ATOM 2091 C CA . THR A 1 277 ? -22.137 0.121 23.241 1.00 94.94 277 THR A CA 1
ATOM 2092 C C . THR A 1 277 ? -20.829 0.867 23.003 1.00 94.94 277 THR A C 1
ATOM 2094 O O . THR A 1 277 ? -19.745 0.289 23.072 1.00 94.94 277 THR A O 1
ATOM 2097 N N . CYS A 1 278 ? -20.914 2.165 22.743 1.00 95.06 278 CYS A N 1
ATOM 2098 C CA . CYS A 1 278 ? -19.759 3.045 22.658 1.00 95.06 278 CYS A CA 1
ATOM 2099 C C . CYS A 1 278 ? -19.479 3.683 24.020 1.00 95.06 278 CYS A C 1
ATOM 2101 O O . CYS A 1 278 ? -20.396 4.136 24.702 1.00 95.06 278 CYS A O 1
ATOM 2103 N N . VAL A 1 279 ? -18.205 3.760 24.398 1.00 95.75 279 VAL A N 1
ATOM 2104 C CA . VAL A 1 279 ? -17.748 4.500 25.578 1.00 95.75 279 VAL A CA 1
ATOM 2105 C C . VAL A 1 279 ? -16.858 5.638 25.105 1.00 95.75 279 VAL A C 1
ATOM 2107 O O . VAL A 1 279 ? -15.846 5.402 24.445 1.00 95.75 279 VAL A O 1
ATOM 2110 N N . PHE A 1 280 ? -17.243 6.864 25.442 1.00 95.94 280 PHE A N 1
ATOM 2111 C CA . PHE A 1 280 ? -16.484 8.078 25.170 1.00 95.94 280 PHE A CA 1
ATOM 2112 C C . PHE A 1 280 ? -16.012 8.676 26.495 1.00 95.94 280 PHE A C 1
ATOM 2114 O O . PHE A 1 280 ? -16.827 9.051 27.339 1.00 95.94 280 PHE A O 1
ATOM 2121 N N . VAL A 1 281 ? -14.692 8.730 26.682 1.00 96.56 281 VAL A N 1
ATOM 2122 C CA . VAL A 1 281 ? -14.061 9.277 27.888 1.00 96.56 281 VAL A CA 1
ATOM 2123 C C . VAL A 1 281 ? -13.590 10.696 27.601 1.00 96.56 281 VAL A C 1
ATOM 2125 O O . VAL A 1 281 ? -12.569 10.891 26.938 1.00 96.56 281 VAL A O 1
ATOM 2128 N N . ASP A 1 282 ? -14.302 11.679 28.144 1.00 96.50 282 ASP A N 1
ATOM 2129 C CA . ASP A 1 282 ? -13.839 13.059 28.175 1.00 96.50 282 ASP A CA 1
ATOM 2130 C C . ASP A 1 282 ? -12.810 13.215 29.299 1.00 96.50 282 ASP A C 1
ATOM 2132 O O . ASP A 1 282 ? -13.116 13.334 30.486 1.00 96.50 282 ASP A O 1
ATOM 2136 N N . HIS A 1 283 ? -11.541 13.178 28.911 1.00 96.00 283 HIS A N 1
ATOM 2137 C CA . HIS A 1 283 ? -10.413 13.347 29.818 1.00 96.00 283 HIS A CA 1
ATOM 2138 C C . HIS A 1 283 ? -10.063 14.826 30.077 1.00 96.00 283 HIS A C 1
ATOM 2140 O O . HIS A 1 283 ? -9.031 15.107 30.688 1.00 96.00 283 HIS A O 1
ATOM 2146 N N . GLY A 1 284 ? -10.856 15.788 29.590 1.00 95.31 284 GLY A N 1
ATOM 2147 C CA . GLY A 1 284 ? -10.657 17.225 29.814 1.00 95.31 284 GLY A CA 1
ATOM 2148 C C . GLY A 1 284 ? -9.447 17.833 29.094 1.00 95.31 284 GLY A C 1
ATOM 2149 O O . GLY A 1 284 ? -8.992 18.916 29.454 1.00 95.31 284 GLY A O 1
ATOM 2150 N N . LEU A 1 285 ? -8.894 17.135 28.094 1.00 96.19 285 LEU A N 1
ATOM 2151 C CA . LEU A 1 285 ? -7.754 17.596 27.272 1.00 96.19 285 LEU A CA 1
ATOM 2152 C C . LEU A 1 285 ? -8.110 17.634 25.775 1.00 96.19 285 LEU A C 1
ATOM 2154 O O . LEU A 1 285 ? -7.220 17.595 24.926 1.00 96.19 285 LEU A O 1
ATOM 2158 N N . LEU A 1 286 ? -9.407 17.641 25.466 1.00 95.88 286 LEU A N 1
ATOM 2159 C CA . LEU A 1 286 ? -9.944 17.715 24.112 1.00 95.88 286 LEU A CA 1
ATOM 2160 C C . LEU A 1 286 ? -9.958 19.163 23.606 1.00 95.88 286 LEU A C 1
ATOM 2162 O O . LEU A 1 286 ? -9.713 20.118 24.353 1.00 95.88 286 LEU A O 1
ATOM 2166 N N . ARG A 1 287 ? -10.234 19.346 22.315 1.00 96.75 287 ARG A N 1
ATOM 2167 C CA . ARG A 1 287 ? -10.442 20.675 21.739 1.00 96.75 287 ARG A CA 1
ATOM 2168 C C . ARG A 1 287 ? -11.754 21.263 22.250 1.00 96.75 287 ARG A C 1
ATOM 2170 O O . ARG A 1 287 ? -12.675 20.565 22.666 1.00 96.75 287 ARG A O 1
ATOM 2177 N N . ARG A 1 288 ? -11.854 22.590 22.183 1.00 95.69 288 ARG A N 1
ATOM 2178 C CA . ARG A 1 288 ? -13.072 23.314 22.556 1.00 95.69 288 ARG A CA 1
ATOM 2179 C C . ARG A 1 288 ? -14.267 22.806 21.739 1.00 95.69 288 ARG A C 1
ATOM 2181 O O . ARG A 1 288 ? -14.236 22.921 20.517 1.00 95.69 288 ARG A O 1
ATOM 2188 N N . GLY A 1 289 ? -15.315 22.340 22.418 1.00 93.75 289 GLY A N 1
ATOM 2189 C CA . GLY A 1 289 ? -16.556 21.879 21.788 1.00 93.75 289 GLY A CA 1
ATOM 2190 C C . GLY A 1 289 ? -16.526 2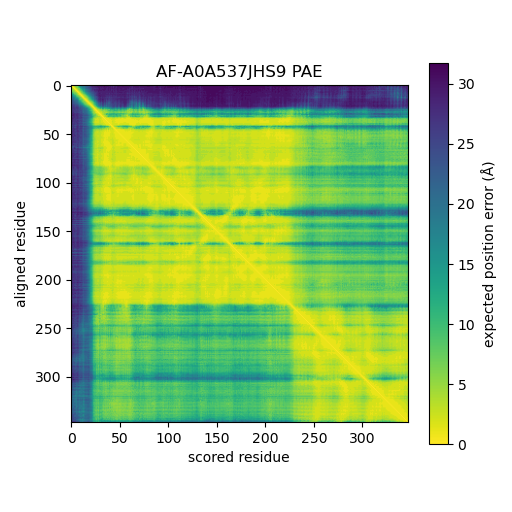0.434 21.277 1.00 93.75 289 GLY A C 1
ATOM 2191 O O . GLY A 1 289 ? -17.510 19.981 20.704 1.00 93.75 289 GLY A O 1
ATOM 2192 N N . GLU A 1 290 ? -15.399 19.724 21.406 1.00 93.75 290 GLU A N 1
ATOM 2193 C CA . GLU A 1 290 ? -15.229 18.390 20.816 1.00 93.75 290 GLU A CA 1
ATOM 2194 C C . GLU A 1 290 ? -16.094 17.337 21.520 1.00 93.75 290 GLU A C 1
ATOM 2196 O O . GLU A 1 290 ? -16.717 16.517 20.850 1.00 93.75 290 GLU A O 1
ATOM 2201 N N . ALA A 1 291 ? -16.193 17.386 22.852 1.00 93.81 291 ALA A N 1
ATOM 2202 C CA . ALA A 1 291 ? -17.019 16.452 23.612 1.00 93.81 291 ALA A CA 1
ATOM 2203 C C . ALA A 1 291 ? -18.507 16.603 23.270 1.00 93.81 291 ALA A C 1
ATOM 2205 O O . ALA A 1 291 ? -19.195 15.611 23.026 1.00 93.81 291 ALA A O 1
ATOM 2206 N N . GLU A 1 292 ? -18.990 17.844 23.185 1.00 93.31 292 GLU A N 1
ATOM 2207 C CA . GLU A 1 292 ? -20.369 18.150 22.817 1.00 93.31 292 GLU A CA 1
ATOM 2208 C C . GLU A 1 292 ? -20.687 17.665 21.399 1.00 93.31 292 GLU A C 1
ATOM 2210 O O . GLU A 1 292 ? -21.693 16.988 21.201 1.00 93.31 292 GLU A O 1
ATOM 2215 N N . GLN A 1 293 ? -19.796 17.926 20.435 1.00 91.50 293 GLN A N 1
ATOM 2216 C CA . GLN A 1 293 ? -19.949 17.471 19.048 1.00 91.50 293 GLN A CA 1
ATOM 2217 C C . GLN A 1 293 ? -19.995 15.944 18.934 1.00 91.50 293 GLN A C 1
ATOM 2219 O O . GLN A 1 293 ? -20.820 15.402 18.200 1.00 91.50 293 GLN A O 1
ATOM 2224 N N . VAL A 1 294 ? -19.120 15.234 19.653 1.00 91.00 294 VAL A N 1
ATOM 2225 C CA . VAL A 1 294 ? -19.097 13.764 19.644 1.00 91.00 294 VAL A CA 1
ATOM 2226 C C . VAL A 1 294 ? -20.401 13.199 20.205 1.00 91.00 294 VAL A C 1
ATOM 2228 O O . VAL A 1 294 ? -20.971 12.279 19.615 1.00 91.00 294 VAL A O 1
ATOM 2231 N N . VAL A 1 295 ? -20.889 13.751 21.319 1.00 90.56 295 VAL A N 1
ATOM 2232 C CA . VAL A 1 295 ? -22.150 13.312 21.925 1.00 90.56 295 VAL A CA 1
ATOM 2233 C C . VAL A 1 295 ? -23.326 13.578 20.986 1.00 90.56 295 VAL A C 1
ATOM 2235 O O . VAL A 1 295 ? -24.082 12.645 20.727 1.00 90.56 295 VAL A O 1
ATOM 2238 N N . GLU A 1 296 ? -23.442 14.787 20.431 1.00 89.06 296 GLU A N 1
ATOM 2239 C CA . GLU A 1 296 ? -24.514 15.164 19.495 1.00 89.06 296 GLU A CA 1
ATOM 2240 C C . GLU A 1 296 ? -24.549 14.226 18.278 1.00 89.06 296 GLU A C 1
ATOM 2242 O O . GLU A 1 296 ? -25.579 13.641 17.946 1.00 89.06 296 GLU A O 1
ATOM 2247 N N . VAL A 1 297 ? -23.399 13.983 17.645 1.00 86.38 297 VAL A N 1
ATOM 2248 C CA . VAL A 1 297 ? -23.333 13.126 16.456 1.00 86.38 297 VAL A CA 1
ATOM 2249 C C . VAL A 1 297 ? -23.713 11.679 16.781 1.00 86.38 297 VAL A C 1
ATOM 2251 O O . VAL A 1 297 ? -24.593 11.109 16.136 1.00 86.38 297 VAL A O 1
ATOM 2254 N N . PHE A 1 298 ? -23.072 11.054 17.769 1.00 85.44 298 PHE A N 1
ATOM 2255 C CA . PHE A 1 298 ? -23.241 9.614 17.988 1.00 85.44 298 PHE A CA 1
ATOM 2256 C C . PHE A 1 298 ? -24.532 9.253 18.714 1.00 85.44 298 PHE A C 1
ATOM 2258 O O . PHE A 1 298 ? -25.138 8.228 18.396 1.00 85.44 298 PHE A O 1
ATOM 2265 N N . ARG A 1 299 ? -24.970 10.085 19.661 1.00 84.19 299 ARG A N 1
ATOM 2266 C CA . ARG A 1 299 ? -26.207 9.850 20.404 1.00 84.19 299 ARG A CA 1
ATOM 2267 C C . ARG A 1 299 ? -27.420 10.374 19.646 1.00 84.19 299 ARG A C 1
ATOM 2269 O O . ARG A 1 299 ? -28.370 9.619 19.468 1.00 84.19 299 ARG A O 1
ATOM 2276 N N . ASP A 1 300 ? -27.381 11.622 19.182 1.00 79.31 300 ASP A N 1
ATOM 2277 C CA . ASP A 1 300 ? -28.592 12.309 18.721 1.00 79.31 300 ASP A CA 1
ATOM 2278 C C . ASP A 1 300 ? -28.840 12.119 17.217 1.00 79.31 300 ASP A C 1
ATOM 2280 O O . ASP A 1 300 ? -29.994 12.058 16.791 1.00 79.31 300 ASP A O 1
ATOM 2284 N N . HIS A 1 301 ? -27.787 11.969 16.400 1.00 79.81 301 HIS A N 1
ATOM 2285 C CA . HIS A 1 301 ? -27.939 11.708 14.961 1.00 79.81 301 HIS A CA 1
ATOM 2286 C C . HIS A 1 301 ? -27.889 10.224 14.591 1.00 79.81 301 HIS A C 1
ATOM 2288 O O . HIS A 1 301 ? -28.704 9.773 13.787 1.00 79.81 301 HIS A O 1
ATOM 2294 N N . PHE A 1 302 ? -26.948 9.459 15.152 1.00 76.44 302 PHE A N 1
ATOM 2295 C CA . PHE A 1 302 ? -26.822 8.030 14.840 1.00 76.44 302 PHE A CA 1
ATOM 2296 C C . PHE A 1 302 ? -27.664 7.121 15.745 1.00 76.44 302 PHE A C 1
ATOM 2298 O O . PHE A 1 302 ? -27.948 5.994 15.347 1.00 76.44 302 PHE A O 1
ATOM 2305 N N . GLY A 1 303 ? -28.076 7.581 16.933 1.00 79.19 303 GLY A N 1
ATOM 2306 C CA . GLY A 1 303 ? -28.844 6.765 17.880 1.00 79.19 303 GLY A CA 1
ATOM 2307 C C . GLY A 1 303 ? -28.031 5.643 18.536 1.00 79.19 303 GLY A C 1
ATOM 2308 O O . GLY A 1 303 ? -28.606 4.658 18.991 1.00 79.19 303 GLY A O 1
ATOM 2309 N N . VAL A 1 304 ? -26.700 5.755 18.571 1.00 84.50 304 VAL A N 1
ATOM 2310 C CA . VAL A 1 304 ? -25.828 4.739 19.175 1.00 84.50 304 VAL A CA 1
ATOM 2311 C C . VAL A 1 304 ? -25.924 4.811 20.698 1.00 84.50 304 VAL A C 1
ATOM 2313 O O . VAL A 1 304 ? -25.909 5.895 21.286 1.00 84.50 304 VAL A O 1
ATOM 2316 N N . SER A 1 305 ? -25.946 3.649 21.357 1.00 88.94 305 SER A N 1
ATOM 2317 C CA . SER A 1 305 ? -25.781 3.558 22.811 1.00 88.94 305 SER A CA 1
ATOM 2318 C C . SER A 1 305 ? -24.410 4.116 23.214 1.00 88.94 305 SER A C 1
ATOM 2320 O O . SER A 1 305 ? -23.385 3.459 23.030 1.00 88.94 305 SER A O 1
ATOM 2322 N N . LEU A 1 306 ? -24.389 5.352 23.723 1.00 92.81 306 LEU A N 1
ATOM 2323 C CA . LEU A 1 306 ? -23.171 6.090 24.061 1.00 92.81 306 LEU A CA 1
ATOM 2324 C C . LEU A 1 306 ? -23.095 6.398 25.560 1.00 92.81 306 LEU A C 1
ATOM 2326 O O . LEU A 1 306 ? -23.802 7.279 26.069 1.00 92.81 306 LEU A O 1
ATOM 2330 N N . VAL A 1 307 ? -22.153 5.743 26.235 1.00 94.50 307 VAL A N 1
ATOM 2331 C CA . VAL A 1 307 ? -21.728 6.062 27.601 1.00 94.50 307 VAL A CA 1
ATOM 2332 C C . VAL A 1 307 ? -20.714 7.202 27.534 1.00 94.50 307 VAL A C 1
ATOM 2334 O O . VAL A 1 307 ? -19.578 7.011 27.106 1.00 94.50 307 VAL A O 1
ATOM 2337 N N . HIS A 1 308 ? -21.139 8.400 27.936 1.00 94.75 308 HIS A N 1
ATOM 2338 C CA . HIS A 1 308 ? -20.261 9.563 28.050 1.00 94.75 308 HIS A CA 1
ATOM 2339 C C . HIS A 1 308 ? -19.735 9.671 29.485 1.00 94.75 308 HIS A C 1
ATOM 2341 O O . HIS A 1 308 ? -20.527 9.783 30.422 1.00 94.75 308 HIS A O 1
ATOM 2347 N N . VAL A 1 309 ? -18.412 9.639 29.642 1.00 95.56 309 VAL A N 1
ATOM 2348 C CA . VAL A 1 309 ? -17.719 9.685 30.932 1.00 95.56 309 VAL A CA 1
ATOM 2349 C C . VAL A 1 309 ? -16.950 10.993 31.043 1.00 95.56 309 VAL A C 1
ATOM 2351 O O . VAL A 1 309 ? -15.907 11.144 30.412 1.00 95.56 309 VAL A O 1
ATOM 2354 N N . ASP A 1 310 ? -17.426 11.913 31.880 1.00 95.81 310 ASP A N 1
ATOM 2355 C CA . ASP A 1 310 ? -16.642 13.088 32.267 1.00 95.81 310 ASP A CA 1
ATOM 2356 C C . ASP A 1 310 ? -15.608 12.685 33.328 1.00 95.81 310 ASP A C 1
ATOM 2358 O O . ASP A 1 310 ? -15.922 12.447 34.499 1.00 95.81 310 ASP A O 1
ATOM 2362 N N . ALA A 1 311 ? -14.354 12.581 32.896 1.00 96.38 311 ALA A N 1
ATOM 2363 C CA . ALA A 1 311 ? -13.200 12.275 33.728 1.00 96.38 311 ALA A CA 1
ATOM 2364 C C . ALA A 1 311 ? -12.215 13.456 33.813 1.00 96.38 311 ALA A C 1
ATOM 2366 O O . ALA A 1 311 ? -11.106 13.283 34.326 1.00 96.38 311 ALA A O 1
ATOM 2367 N N . GLY A 1 312 ? -12.586 14.663 33.369 1.00 96.00 312 GLY A N 1
ATOM 2368 C CA . GLY A 1 312 ? -11.651 15.783 33.220 1.00 96.00 312 GLY A CA 1
ATOM 2369 C C . GLY A 1 312 ? -10.886 16.107 34.504 1.00 96.00 312 GLY A C 1
ATOM 2370 O O . GLY A 1 312 ? -9.655 16.173 34.521 1.00 96.00 312 GLY A O 1
ATOM 2371 N N . ARG A 1 313 ? -11.598 16.199 35.632 1.00 96.50 313 ARG A N 1
ATOM 2372 C CA . ARG A 1 313 ? -10.975 16.440 36.944 1.00 96.50 313 ARG A CA 1
ATOM 2373 C C . ARG A 1 313 ? -9.999 15.330 37.347 1.00 96.50 313 ARG A C 1
ATOM 2375 O O . ARG A 1 313 ? -8.913 15.626 37.838 1.00 96.50 313 ARG A O 1
ATOM 2382 N N . ARG A 1 314 ? -10.363 14.066 37.105 1.00 95.12 314 ARG A N 1
ATOM 2383 C CA . ARG A 1 314 ? -9.558 12.878 37.440 1.00 95.12 314 ARG A CA 1
ATOM 2384 C C . ARG A 1 314 ? -8.212 12.901 36.704 1.00 95.12 314 ARG A C 1
ATOM 2386 O O . ARG A 1 314 ? -7.171 12.673 37.320 1.00 95.12 314 ARG A O 1
ATOM 2393 N N . PHE A 1 315 ? -8.215 13.262 35.421 1.00 97.50 315 PHE A N 1
ATOM 2394 C CA . PHE A 1 315 ? -6.992 13.410 34.628 1.00 97.50 315 PHE A CA 1
ATOM 2395 C C . PHE A 1 315 ? -6.162 14.630 35.039 1.00 97.50 315 PHE A C 1
ATOM 2397 O O . PHE A 1 315 ? -4.950 14.508 35.234 1.00 97.50 315 PHE A O 1
ATOM 2404 N N . LEU A 1 316 ? -6.791 15.797 35.205 1.00 97.00 316 LEU A N 1
ATOM 2405 C CA . LEU A 1 316 ? -6.088 17.028 35.583 1.00 97.00 316 LEU A CA 1
ATOM 2406 C C . LEU A 1 316 ? -5.416 16.914 36.959 1.00 97.00 316 LEU A C 1
ATOM 2408 O O . LEU A 1 316 ? -4.284 17.371 37.126 1.00 97.00 316 LEU A O 1
ATOM 2412 N N . ASP A 1 317 ? -6.061 16.248 37.920 1.00 96.69 317 ASP A N 1
ATOM 2413 C CA . ASP A 1 317 ? -5.481 16.006 39.242 1.00 96.69 317 ASP A CA 1
ATOM 2414 C C . ASP A 1 317 ? -4.239 15.103 39.167 1.00 96.69 317 ASP A C 1
ATOM 2416 O O . ASP A 1 317 ? -3.236 15.393 39.823 1.00 96.69 317 ASP A O 1
ATOM 2420 N N . ARG A 1 318 ? -4.239 14.074 38.307 1.00 95.06 318 ARG A N 1
ATOM 2421 C CA . ARG A 1 318 ? -3.057 13.221 38.073 1.00 95.06 318 ARG A CA 1
ATOM 2422 C C . ARG A 1 318 ? -1.912 13.923 37.353 1.00 95.06 318 ARG A C 1
ATOM 2424 O O . ARG A 1 318 ? -0.760 13.528 37.514 1.00 95.06 318 ARG A O 1
ATOM 2431 N N . LEU A 1 319 ? -2.214 14.939 36.553 1.00 97.50 319 LEU A N 1
ATOM 2432 C CA . LEU A 1 319 ? -1.219 15.709 35.805 1.00 97.50 319 LEU A CA 1
ATOM 2433 C C . LEU A 1 319 ? -0.627 16.874 36.606 1.00 97.50 319 LEU A C 1
ATOM 2435 O O . LEU A 1 319 ? 0.295 17.544 36.131 1.00 97.50 319 LEU A O 1
ATOM 2439 N N . ARG A 1 320 ? -1.119 17.118 37.824 1.00 97.31 320 ARG A N 1
ATOM 2440 C CA . ARG A 1 320 ? -0.673 18.221 38.673 1.00 97.31 320 ARG A CA 1
ATOM 2441 C C . ARG A 1 320 ? 0.832 18.139 38.948 1.00 97.31 320 ARG A C 1
ATOM 2443 O O . ARG A 1 320 ? 1.324 17.173 39.519 1.00 97.31 320 ARG A O 1
ATOM 2450 N N . GLY A 1 321 ? 1.558 19.187 38.559 1.00 97.00 321 GLY A N 1
ATOM 2451 C CA . GLY A 1 321 ? 3.008 19.291 38.764 1.00 97.00 321 GLY A CA 1
ATOM 2452 C C . GLY A 1 321 ? 3.859 18.410 37.841 1.00 97.00 321 GLY A C 1
ATOM 2453 O O . GLY A 1 321 ? 5.081 18.411 37.969 1.00 97.00 321 GLY A O 1
ATOM 2454 N N . VAL A 1 322 ? 3.254 17.678 36.899 1.00 97.44 322 VAL A N 1
ATOM 2455 C CA . VAL A 1 322 ? 3.989 16.824 35.959 1.00 97.44 322 VAL A CA 1
ATOM 2456 C C . VAL A 1 322 ? 4.431 17.651 34.755 1.00 97.44 322 VAL A C 1
ATOM 2458 O O . VAL A 1 322 ? 3.618 18.048 33.920 1.00 97.44 322 VAL A O 1
ATOM 2461 N N . VAL A 1 323 ? 5.736 17.899 34.664 1.00 97.00 323 VAL A N 1
ATOM 2462 C CA . VAL A 1 323 ? 6.348 18.667 33.565 1.00 97.00 323 VAL A CA 1
ATOM 2463 C C . VAL A 1 323 ? 6.935 17.778 32.470 1.00 97.00 323 VAL A C 1
ATOM 2465 O O . VAL A 1 323 ? 6.903 18.155 31.302 1.00 97.00 323 VAL A O 1
ATOM 2468 N N . ASP A 1 324 ? 7.429 16.593 32.834 1.00 97.50 324 ASP A N 1
ATOM 2469 C CA . ASP A 1 324 ? 8.064 15.668 31.898 1.00 97.50 324 ASP A CA 1
ATOM 2470 C C . ASP A 1 324 ? 7.035 15.095 30.898 1.00 97.50 324 ASP A C 1
ATOM 2472 O O . ASP A 1 324 ? 6.037 14.498 31.321 1.00 97.50 324 ASP A O 1
ATOM 2476 N N . PRO A 1 325 ? 7.230 15.274 29.579 1.00 97.69 325 PRO A N 1
ATOM 2477 C CA . PRO A 1 325 ? 6.237 14.897 28.577 1.00 97.69 325 PRO A CA 1
ATOM 2478 C C . PRO A 1 325 ? 6.004 13.383 28.494 1.00 97.69 325 PRO A C 1
ATOM 2480 O O . PRO A 1 325 ? 4.857 12.966 28.320 1.00 97.69 325 PRO A O 1
ATOM 2483 N N . GLU A 1 326 ? 7.037 12.558 28.672 1.00 97.38 326 GLU A N 1
ATOM 2484 C CA . GLU A 1 326 ? 6.902 11.094 28.650 1.00 97.38 326 GLU A CA 1
ATOM 2485 C C . GLU A 1 326 ? 6.118 10.594 29.866 1.00 97.38 326 GLU A C 1
ATOM 2487 O O . GLU A 1 326 ? 5.220 9.745 29.764 1.00 97.38 326 GLU A O 1
ATOM 2492 N N . ARG A 1 327 ? 6.357 11.207 31.029 1.00 97.12 327 ARG A N 1
ATOM 2493 C CA . ARG A 1 327 ? 5.575 10.952 32.231 1.00 97.12 327 ARG A CA 1
ATOM 2494 C C . ARG A 1 327 ? 4.121 11.374 32.055 1.00 97.12 327 ARG A C 1
ATOM 2496 O O . ARG A 1 327 ? 3.240 10.613 32.452 1.00 97.12 327 ARG A O 1
ATOM 2503 N N . LYS A 1 328 ? 3.846 12.526 31.429 1.00 97.88 328 LYS A N 1
ATOM 2504 C CA . LYS A 1 328 ? 2.471 12.949 31.100 1.00 97.88 328 LYS A CA 1
ATOM 2505 C C . LYS A 1 328 ? 1.771 11.921 30.209 1.00 97.88 328 LYS A C 1
ATOM 2507 O O . LYS A 1 328 ? 0.652 11.529 30.530 1.00 97.88 328 LYS A O 1
ATOM 2512 N N . ARG A 1 329 ? 2.427 11.448 29.139 1.00 97.44 329 ARG A N 1
ATOM 2513 C CA . ARG A 1 329 ? 1.881 10.419 28.230 1.00 97.44 329 ARG A CA 1
ATOM 2514 C C . ARG A 1 329 ? 1.526 9.138 28.977 1.00 97.44 329 ARG A C 1
ATOM 2516 O O . ARG A 1 329 ? 0.414 8.639 28.836 1.00 97.44 329 ARG A O 1
ATOM 2523 N N . THR A 1 330 ? 2.444 8.659 29.815 1.00 97.19 330 THR A N 1
ATOM 2524 C CA . THR A 1 330 ? 2.250 7.443 30.615 1.00 97.19 330 THR A CA 1
ATOM 2525 C C . THR A 1 330 ? 1.060 7.583 31.566 1.00 97.19 330 THR A C 1
ATOM 2527 O O . THR A 1 330 ? 0.230 6.685 31.663 1.00 97.19 330 THR A O 1
ATOM 2530 N N . LEU A 1 331 ? 0.947 8.720 32.260 1.00 97.12 331 LEU A N 1
ATOM 2531 C CA . LEU A 1 331 ? -0.145 8.966 33.205 1.00 97.12 331 LEU A CA 1
ATOM 2532 C C . LEU A 1 331 ? -1.506 9.064 32.510 1.00 97.12 331 LEU A C 1
ATOM 2534 O O . LEU A 1 331 ? -2.461 8.469 32.999 1.00 97.12 331 LEU A O 1
ATOM 2538 N N . ILE A 1 332 ? -1.584 9.767 31.375 1.00 97.12 332 ILE A N 1
ATOM 2539 C CA . ILE A 1 332 ? -2.815 9.884 30.578 1.00 97.12 332 ILE A CA 1
ATOM 2540 C C . ILE A 1 332 ? -3.235 8.508 30.054 1.00 97.12 332 ILE A C 1
ATOM 2542 O O . ILE A 1 332 ? -4.380 8.115 30.244 1.00 97.12 332 ILE A O 1
ATOM 2546 N N . GLY A 1 333 ? -2.314 7.754 29.444 1.00 95.50 333 GLY A N 1
ATOM 2547 C CA . GLY A 1 333 ? -2.616 6.428 28.898 1.00 95.50 333 GLY A CA 1
ATOM 2548 C C . GLY A 1 333 ? -3.103 5.450 29.968 1.00 95.50 333 GLY A C 1
ATOM 2549 O O . GLY A 1 333 ? -4.146 4.821 29.803 1.00 95.50 333 GLY A O 1
ATOM 2550 N N . ASN A 1 334 ? -2.399 5.378 31.102 1.00 96.12 334 ASN A N 1
ATOM 2551 C CA . ASN A 1 334 ? -2.788 4.505 32.210 1.00 96.12 334 ASN A CA 1
ATOM 2552 C C . ASN A 1 334 ? -4.154 4.884 32.791 1.00 96.12 334 ASN A C 1
ATOM 2554 O O . ASN A 1 334 ? -4.950 4.004 33.125 1.00 96.12 334 ASN A O 1
ATOM 2558 N N . GLU A 1 335 ? -4.433 6.183 32.920 1.00 96.56 335 GLU A N 1
ATOM 2559 C CA . GLU A 1 335 ? -5.711 6.621 33.470 1.00 96.56 335 GLU A CA 1
ATOM 2560 C C . GLU A 1 335 ? -6.868 6.382 32.507 1.00 96.56 335 GLU A C 1
ATOM 2562 O O . GLU A 1 335 ? -7.927 5.941 32.945 1.00 96.56 335 GLU A O 1
ATOM 2567 N N . PHE A 1 336 ? -6.650 6.557 31.203 1.00 96.25 336 PHE A N 1
ATOM 2568 C CA . PHE A 1 336 ? -7.636 6.213 30.181 1.00 96.25 336 PHE A CA 1
ATOM 2569 C C . PHE A 1 336 ? -8.004 4.730 30.221 1.00 96.25 336 PHE A C 1
ATOM 2571 O O . PHE A 1 336 ? -9.187 4.401 30.259 1.00 96.25 336 PHE A O 1
ATOM 2578 N N . ILE A 1 337 ? -7.007 3.839 30.289 1.00 94.06 337 ILE A N 1
ATOM 2579 C CA . ILE A 1 337 ? -7.239 2.392 30.413 1.00 94.06 337 ILE A CA 1
ATOM 2580 C C . ILE A 1 337 ? -8.048 2.084 31.675 1.00 94.06 337 ILE A C 1
ATOM 2582 O O . ILE A 1 337 ? -8.985 1.293 31.622 1.00 94.06 337 ILE A O 1
ATOM 2586 N N . THR A 1 338 ? -7.713 2.728 32.796 1.00 94.62 338 THR A N 1
ATOM 2587 C CA . THR A 1 338 ? -8.411 2.511 34.071 1.00 94.62 338 THR A CA 1
ATOM 2588 C C . THR A 1 338 ? -9.874 2.943 33.978 1.00 94.62 338 THR A C 1
ATOM 2590 O O . THR A 1 338 ? -10.756 2.156 34.293 1.00 94.62 338 THR A O 1
ATOM 2593 N N . VAL A 1 339 ? -10.146 4.161 33.496 1.00 94.94 339 VAL A N 1
ATOM 2594 C CA . VAL A 1 339 ? -11.516 4.680 33.346 1.00 94.94 339 VAL A CA 1
ATOM 2595 C C . VAL A 1 339 ? -12.329 3.821 32.377 1.00 94.94 339 VAL A C 1
ATOM 2597 O O . VAL A 1 339 ? -13.469 3.476 32.671 1.00 94.94 339 VAL A O 1
ATOM 2600 N N . PHE A 1 340 ? -11.747 3.434 31.240 1.00 94.06 340 PHE A N 1
ATOM 2601 C CA . PHE A 1 340 ? -12.437 2.587 30.271 1.00 94.06 340 PHE A CA 1
ATOM 2602 C C . PHE A 1 340 ? -12.752 1.198 30.845 1.00 94.06 340 PHE A C 1
ATOM 2604 O O . PHE A 1 340 ? -13.854 0.695 30.646 1.00 94.06 340 PHE A O 1
ATOM 2611 N N . ALA A 1 341 ? -11.820 0.588 31.585 1.00 92.12 341 ALA A N 1
ATOM 2612 C CA . ALA A 1 341 ? -12.041 -0.698 32.245 1.00 92.12 341 ALA A CA 1
ATOM 2613 C C . ALA A 1 341 ? -13.121 -0.616 33.337 1.0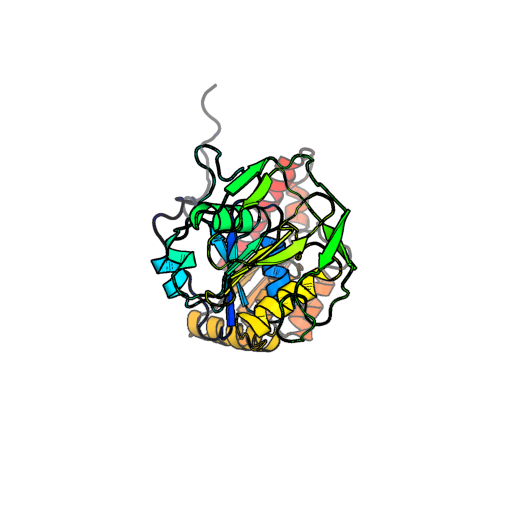0 92.12 341 ALA A C 1
ATOM 2615 O O . ALA A 1 341 ? -13.951 -1.521 33.430 1.00 92.12 341 ALA A O 1
ATOM 2616 N N . ASP A 1 342 ? -13.138 0.474 34.117 1.00 93.38 342 ASP A N 1
ATOM 2617 C CA . ASP A 1 342 ? -14.159 0.738 35.139 1.00 93.38 342 ASP A CA 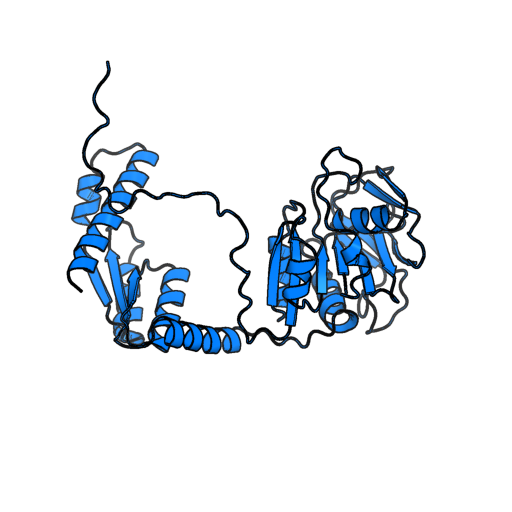1
ATOM 2618 C C . ASP A 1 342 ? -15.569 0.759 34.518 1.00 93.38 342 ASP A C 1
ATOM 2620 O O . ASP A 1 342 ? -16.501 0.200 35.096 1.00 93.38 342 ASP A O 1
ATOM 2624 N N . GLU A 1 343 ? -15.731 1.372 33.339 1.00 92.69 343 GLU A N 1
ATOM 2625 C CA . GLU A 1 343 ? -17.020 1.405 32.636 1.00 92.69 343 GLU A CA 1
ATOM 2626 C C . GLU A 1 343 ? -17.346 0.101 31.912 1.00 92.69 343 GLU A C 1
ATOM 2628 O O . GLU A 1 343 ? -18.485 -0.358 31.965 1.00 92.69 343 GLU A O 1
ATOM 2633 N N . ALA A 1 344 ? -16.365 -0.538 31.273 1.00 89.12 344 ALA A N 1
ATOM 2634 C CA . ALA A 1 344 ? -16.572 -1.814 30.595 1.00 89.12 344 ALA A CA 1
ATOM 2635 C C . ALA A 1 344 ? -17.062 -2.906 31.561 1.00 89.12 344 ALA A C 1
ATOM 2637 O O . ALA A 1 344 ? -17.889 -3.727 31.183 1.00 89.12 344 ALA A O 1
ATOM 2638 N N . ALA A 1 345 ? -16.605 -2.892 32.818 1.00 90.75 345 ALA A N 1
ATOM 2639 C CA . ALA A 1 345 ? -17.044 -3.830 33.853 1.00 90.75 345 ALA A CA 1
ATOM 2640 C C . ALA A 1 345 ? -18.504 -3.630 34.315 1.00 90.75 345 ALA A C 1
ATOM 2642 O O . ALA A 1 345 ? -19.033 -4.480 35.032 1.00 90.75 345 ALA A O 1
ATOM 2643 N N . ARG A 1 346 ? -19.150 -2.514 33.949 1.00 90.44 346 ARG A N 1
ATOM 2644 C CA . ARG A 1 346 ? -20.540 -2.193 34.318 1.00 90.44 346 ARG A CA 1
ATOM 2645 C C . ARG A 1 346 ? -21.565 -2.552 33.233 1.00 90.44 346 ARG A C 1
ATOM 2647 O O . ARG A 1 346 ? -22.759 -2.391 33.489 1.00 90.44 346 ARG A O 1
ATOM 2654 N N . LEU A 1 347 ? -21.118 -2.975 32.046 1.00 83.19 347 LEU A N 1
ATOM 2655 C CA . LEU A 1 347 ? -21.935 -3.217 30.842 1.00 83.19 347 LEU A CA 1
ATOM 2656 C C . LEU A 1 347 ? -22.253 -4.700 30.611 1.00 83.19 347 LEU A C 1
ATOM 2658 O O . LEU A 1 347 ? -23.334 -4.971 30.031 1.00 83.19 347 LEU A O 1
#

InterPro domains:
  IPR004739 GMP synthase, glutamine amidotransferase [TIGR00888] (36-225)
  IPR004739 GMP synthase, glutamine amidotransferase [cd01742] (36-219)
  IPR014729 Rossmann-like alpha/beta/alpha sandwich fold [G3DSA:3.40.50.620] (230-347)
  IPR017926 Glutamine amidotransferase [PF00117] (37-221)
  IPR025777 GMP synthetase ATP pyrophosphatase domain [PS51553] (229-347)
  IPR029062 Class I glutamine amidotransferase-like [G3DSA:3.40.50.880] (33-229)
  IPR029062 Class I glutamine amidotransferase-like [SSF52317] (26-258)

Solvent-accessible surface area (backbone atoms only — not comparable to full-atom values): 19441 Å² total; per-residue (Å²): 144,78,91,92,86,83,86,86,74,77,82,88,69,73,78,79,79,64,78,86,73,80,77,78,77,82,80,72,64,90,83,65,78,36,38,32,37,34,30,36,46,70,31,96,49,44,69,43,45,42,48,52,40,44,76,58,16,28,42,56,45,82,42,60,32,71,56,52,61,69,63,56,55,70,69,61,47,41,26,37,34,32,28,30,34,86,63,52,83,83,43,90,86,39,85,58,57,61,74,62,55,80,70,68,70,46,26,32,38,15,25,34,39,23,22,47,43,54,32,40,80,56,6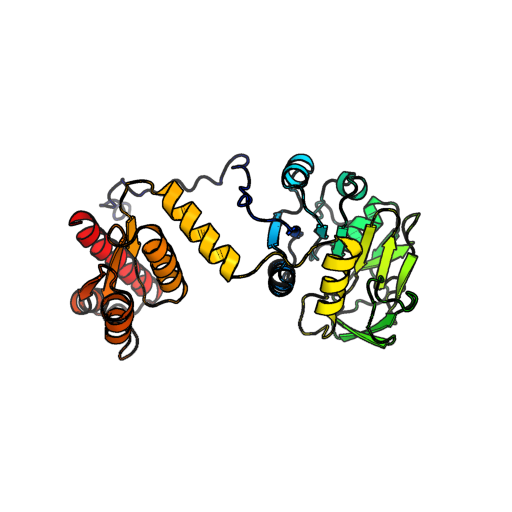9,20,38,60,45,76,37,98,57,66,46,76,40,85,38,61,35,39,54,63,52,76,91,41,82,77,35,57,69,34,90,58,73,56,69,42,62,31,27,30,70,38,58,55,40,55,80,38,73,22,86,78,47,44,66,34,20,26,36,95,76,34,79,45,31,18,36,33,22,76,91,59,37,37,36,26,26,43,37,46,40,63,43,81,66,10,77,63,18,60,54,37,51,49,28,43,41,40,60,67,34,59,47,80,52,74,45,48,72,67,62,48,51,58,48,51,21,51,50,50,30,63,75,50,60,89,60,72,50,78,42,74,38,76,81,44,70,66,40,49,51,51,47,53,43,48,33,75,35,54,41,86,40,33,38,35,40,33,71,42,52,70,80,71,62,91,64,45,66,60,52,46,48,47,47,41,41,72,72,67,63,45,47,64,49,76,40,87,35,28,67,66,46,51,63,73,47,61,91,60,77,53,66,69,60,46,52,53,52,52,52,54,49,51,52,49,55,51,49,63,53,60,77,74,111

Radius of gyration: 25.95 Å; Cα contacts (8 Å, |Δi|>4): 627; chains: 1; bounding box: 56×44×76 Å

pLDDT: mean 88.87, std 16.12, range [28.34, 98.88]

Sequence (347 aa):
MSRILEGAVPTAWASTARAPAATEAIEIPRSVQDLVVVLDFGAQYSQLIARRVRELRVYSLILPFDTPLADLLALRPQGIILSGGPASVYDPGAPRCDPGLFTAGVPTLGICYGMQLMAHDLGGLTGPAARREYGRTRLFVDEPEGPEHLFGGLERRLICWMSHGDTVHRLPAGFATLAHSDHSPHAAIADRARRLYGLQFHPEVSHTPWGSDVLRNFLYQVCGCTASWSMESFVERAVDEIRAQIAAGRAICALSGGVDSAAAAGLAFRAIGDRLTCVFVDHGLLRRGEAEQVVEVFRDHFGVSLVHVDAGRRFLDRLRGVVDPERKRTLIGNEFITVFADEAARL

Nearest PDB structures (foldseek):
  5tw7-assembly3_C  TM=9.250E-01  e=1.055E-40  Neisseria gonorrhoeae
  5tw7-assembly1_A  TM=9.290E-01  e=1.436E-40  Neisseria gonorrhoeae
  5tw7-assembly1_D  TM=9.310E-01  e=4.351E-40  Neisseria gonorrhoeae
  5tw7-assembly2_E  TM=9.290E-01  e=6.697E-40  Neisseria gonorrhoeae
  5tw7-assembly2_B  TM=9.295E-01  e=8.569E-40  Neisseria gonorrhoeae

Mean predicted aligned error: 8.65 Å

Organism: NCBI:txid2569760

Secondary structure (DSSP, 8-state):
---S------GGG----PPPPS-------TT--SEEEEEESS-TTHHHHHHHHHHTT-EEEEEETT--HHHHHHT--SEEEE---SS-TTSTT-----GGGGGS---EEEETHHHHHHHHHTT-EEEEEEEEEEEEEEEEE-SPS-TTSTTTTS-SEEEEEEEEEEEEEEPPTT-EEEEEESS-TTSEEEETTTTEEEESB-SSSTTSTTHHHHHHHIIIIIS-------HHHHHHHHHHHHHHHHTT--EEEEE-SSHHHHHHHHHHHHHHGGGEEEEEEE-S-SPTTHHHHHHIIIIIIS--EEEEEE-HHHHHHHTTT---HHHHHHHHHHHHHHHHHHHHTT-

Foldseek 3Di:
DDDDPDDDDPPPPPDPPDPDDDDPQPDDQPLQPAEEEEADQADPCSVLLQVLCVVLLHHYDYDHQAPAPVSVCVVVHLEYEYEAYPDDLPDVVRRHHDLCVLVPLHQYEYEANGQNRVQVSLPFDKDFFPDFDAAKFKKAFPADEDCLDLCHPHDRIFIFGAGHRMATPGGHPQKDAGMATPGHRRQKMDNLVSNYIYHRTDLSDVRRVCSSVSSSSSRCNRSVDDSNHDVVVVLVSLLQVLCVVCPPAADEAEDELDPVSVVVQVSNCSNHNQSYAYEYECLQPDDPCSLVVVCCCVCVVVVYNYHYHDCNVVLVVQCVPPDDVVSNVVSVVVVVVVVVVVVVVVD